Protein AF-A0A099P9C1-F1 (afdb_monomer)

InterPro domains:
  IPR048266 Rax2-like, second domain [PF20842] (230-323)

Nearest PDB structures (foldseek):
  8tau-assembly1_R  TM=5.002E-01  e=1.146E-02  Homo sapiens
  7z6e-assembly1_A  TM=6.286E-01  e=9.692E-02  Caenorhabditis elegans
  9dtq-assembly1_B  TM=5.556E-01  e=4.023E-01  Homo sapiens
  7z6e-assembly4_D  TM=4.402E-01  e=1.422E-01  Caenorhabditis elegans
  4k15-assembly1_C-2  TM=1.971E-01  e=6.585E-01  Listeria monocytogenes EGD-e

Structure (mmCIF, N/CA/C/O backbone):
data_AF-A0A099P9C1-F1
#
_entry.id   AF-A0A099P9C1-F1
#
loop_
_atom_site.group_PDB
_atom_site.id
_atom_site.type_symbol
_atom_site.label_atom_id
_atom_site.label_alt_id
_atom_site.label_comp_id
_atom_site.label_asym_id
_atom_site.label_entity_id
_atom_site.label_seq_id
_atom_site.pdbx_PDB_ins_code
_atom_site.Cartn_x
_atom_site.Cartn_y
_atom_site.Cartn_z
_atom_site.occupancy
_atom_site.B_iso_or_equiv
_atom_site.auth_seq_id
_atom_site.auth_comp_id
_atom_site.auth_asym_id
_atom_site.auth_atom_id
_atom_site.pdbx_PDB_model_num
ATOM 1 N N . MET A 1 1 ? -35.947 -27.202 27.114 1.00 29.19 1 MET A N 1
ATOM 2 C CA . MET A 1 1 ? -36.078 -26.277 28.259 1.00 29.19 1 MET A CA 1
ATOM 3 C C . MET A 1 1 ? -34.744 -25.545 28.349 1.00 29.19 1 MET A C 1
ATOM 5 O O . MET A 1 1 ? -33.763 -26.213 28.624 1.00 29.19 1 MET A O 1
ATOM 9 N N . LEU A 1 2 ? -34.651 -24.411 27.635 1.00 24.70 2 LEU A N 1
ATOM 10 C CA . LEU A 1 2 ? -34.334 -23.065 28.171 1.00 24.70 2 LEU A CA 1
ATOM 11 C C . LEU A 1 2 ? -32.896 -22.964 28.728 1.00 24.70 2 LEU A C 1
ATOM 13 O O . LEU A 1 2 ? -32.566 -23.731 29.615 1.00 24.70 2 LEU A O 1
ATOM 17 N N . LEU A 1 3 ? -32.014 -22.031 28.359 1.00 22.69 3 LEU A N 1
ATOM 18 C CA . LEU A 1 3 ? -32.015 -20.873 27.455 1.00 22.69 3 LEU A CA 1
ATOM 19 C C . LEU A 1 3 ? -30.565 -20.299 27.471 1.00 22.69 3 LEU A C 1
ATOM 21 O O . LEU A 1 3 ? -29.885 -20.476 28.477 1.00 22.69 3 LEU A O 1
ATOM 25 N N . ASN A 1 4 ? -30.183 -19.533 26.437 1.00 22.86 4 ASN A N 1
ATOM 26 C CA . ASN A 1 4 ? -29.164 -18.453 26.407 1.00 22.86 4 ASN A CA 1
ATOM 27 C C . ASN A 1 4 ? -27.663 -18.809 26.545 1.00 22.86 4 ASN A C 1
ATOM 29 O O . ASN A 1 4 ? -27.245 -19.375 27.541 1.00 22.86 4 ASN A O 1
ATOM 33 N N . SER A 1 5 ? -26.787 -18.611 25.546 1.00 25.00 5 SER A N 1
ATOM 34 C CA . SER A 1 5 ? -26.372 -17.413 24.770 1.00 25.00 5 SER A CA 1
ATOM 35 C C . SER A 1 5 ? -25.202 -16.633 25.401 1.00 25.00 5 SER A C 1
ATOM 37 O O . SER A 1 5 ? -25.321 -16.188 26.536 1.00 25.00 5 SER A O 1
ATOM 39 N N . LEU A 1 6 ? -24.175 -16.372 24.575 1.00 21.91 6 LEU A N 1
ATOM 40 C CA . LEU A 1 6 ? -23.026 -15.460 24.740 1.00 21.91 6 LEU A CA 1
ATOM 41 C C . LEU A 1 6 ? -21.969 -15.798 25.813 1.00 21.91 6 LEU A C 1
ATOM 43 O O . LEU A 1 6 ? -22.181 -15.578 26.996 1.00 21.91 6 LEU A O 1
ATOM 47 N N . SER A 1 7 ? -20.738 -16.073 25.374 1.0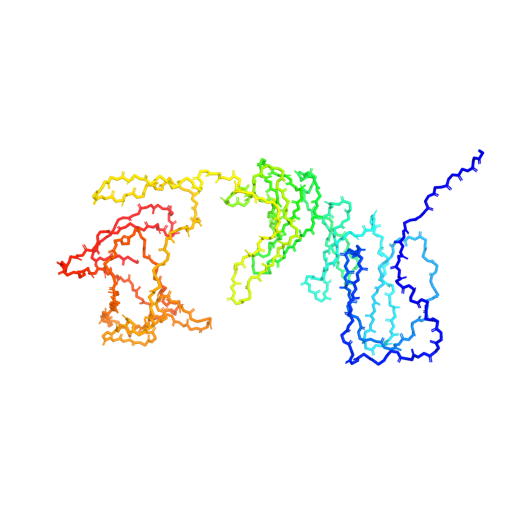0 22.98 7 SER A N 1
ATOM 48 C CA . SER A 1 7 ? -19.703 -15.026 25.324 1.00 22.98 7 SER A CA 1
ATOM 49 C C . SER A 1 7 ? -18.538 -15.452 24.422 1.00 22.98 7 SER A C 1
ATOM 51 O O . SER A 1 7 ? -18.223 -16.632 24.280 1.00 22.98 7 SER A O 1
ATOM 53 N N . LYS A 1 8 ? -17.975 -14.459 23.728 1.00 23.70 8 LYS A N 1
ATOM 54 C CA . LYS A 1 8 ? -16.851 -14.581 22.800 1.00 23.70 8 LYS A CA 1
ATOM 55 C C . LYS A 1 8 ? -15.611 -15.070 23.549 1.00 23.70 8 LYS A C 1
ATOM 57 O O . LYS A 1 8 ? -15.275 -14.566 24.617 1.00 23.70 8 LYS A O 1
ATOM 62 N N . ILE A 1 9 ? -14.965 -16.058 22.950 1.00 26.19 9 ILE A N 1
ATOM 63 C CA . ILE A 1 9 ? -13.790 -16.758 23.450 1.00 26.19 9 ILE A CA 1
ATOM 64 C C . ILE A 1 9 ? -12.589 -15.804 23.373 1.00 26.19 9 ILE A C 1
ATOM 66 O O . ILE A 1 9 ? -12.085 -15.528 22.292 1.00 26.19 9 ILE A O 1
ATOM 70 N N . PHE A 1 10 ? -12.122 -15.306 24.520 1.00 28.22 10 PHE A N 1
ATOM 71 C CA . PHE A 1 10 ? -10.705 -14.988 24.695 1.00 28.22 10 PHE A CA 1
ATOM 72 C C . PHE A 1 10 ? -10.021 -16.309 25.042 1.00 28.22 10 PHE A C 1
ATOM 74 O O . PHE A 1 10 ? -9.970 -16.714 26.202 1.00 28.22 10 PHE A O 1
ATOM 81 N N . SER A 1 11 ? -9.540 -17.030 24.037 1.00 27.48 11 SER A N 1
ATOM 82 C CA . SER A 1 11 ? -8.623 -18.141 24.259 1.00 27.48 11 SER A CA 1
ATOM 83 C C . SER A 1 11 ? -7.219 -17.566 24.389 1.00 27.48 11 SER A C 1
ATOM 85 O O . SER A 1 11 ? -6.441 -17.562 23.442 1.00 27.48 11 SER A O 1
ATOM 87 N N . ALA A 1 12 ? -6.883 -17.092 25.590 1.00 30.25 12 ALA A N 1
ATOM 88 C CA . ALA A 1 12 ? -5.507 -17.233 26.038 1.00 30.25 12 ALA A CA 1
ATOM 89 C C . ALA A 1 12 ? -5.251 -18.742 26.112 1.00 30.25 12 ALA A C 1
ATOM 91 O O . ALA A 1 12 ? -5.970 -19.462 26.810 1.00 30.25 12 ALA A O 1
ATOM 92 N N . ILE A 1 13 ? -4.297 -19.232 25.325 1.00 29.84 13 ILE A N 1
ATOM 93 C CA . ILE A 1 13 ? -3.893 -20.635 25.322 1.00 29.84 13 ILE A CA 1
ATOM 94 C C . ILE A 1 13 ? -3.528 -21.012 26.764 1.00 29.84 13 ILE A C 1
ATOM 96 O O . ILE A 1 13 ? -2.480 -20.632 27.276 1.00 29.84 13 ILE A O 1
ATOM 100 N N . THR A 1 14 ? -4.407 -21.751 27.443 1.00 28.72 14 THR A N 1
ATOM 101 C CA . THR A 1 14 ? -4.056 -22.430 28.689 1.00 28.72 14 THR A CA 1
ATOM 102 C C . THR A 1 14 ? -3.438 -23.755 28.287 1.00 28.72 14 THR A C 1
ATOM 104 O O . THR A 1 14 ? -4.144 -24.722 28.005 1.00 28.72 14 THR A O 1
ATOM 107 N N . VAL A 1 15 ? -2.108 -23.799 28.226 1.00 28.48 15 VAL A N 1
ATOM 108 C CA . VAL A 1 15 ? -1.389 -25.071 28.153 1.00 28.48 15 VAL A CA 1
ATOM 109 C C . VAL A 1 15 ? -1.563 -25.753 29.510 1.00 28.48 15 VAL A C 1
ATOM 111 O O . VAL A 1 15 ? -0.921 -25.380 30.490 1.00 28.48 15 VAL A O 1
ATOM 114 N N . MET A 1 16 ? -2.458 -26.739 29.600 1.00 26.59 16 MET A N 1
ATOM 115 C CA . MET A 1 16 ? -2.472 -27.649 30.746 1.00 26.59 16 MET A CA 1
ATOM 116 C C . MET A 1 16 ? -1.242 -28.551 30.647 1.00 26.59 16 MET A C 1
ATOM 118 O O . MET A 1 16 ? -1.258 -29.570 29.961 1.00 26.59 16 MET A O 1
ATOM 122 N N . MET A 1 17 ? -0.162 -28.165 31.325 1.00 31.58 17 MET A N 1
ATOM 123 C CA . MET A 1 17 ? 0.996 -29.036 31.485 1.00 31.58 17 MET A CA 1
ATOM 124 C C . MET A 1 17 ? 0.667 -30.127 32.502 1.00 31.58 17 MET A C 1
ATOM 126 O O . MET A 1 17 ? 0.575 -29.891 33.708 1.00 31.58 17 MET A O 1
ATOM 130 N N . GLY A 1 18 ? 0.486 -31.345 31.997 1.00 34.25 18 GLY A N 1
ATOM 131 C CA . GLY A 1 18 ? 0.631 -32.548 32.798 1.00 34.25 18 GLY A CA 1
ATOM 132 C C . GLY A 1 18 ? 2.099 -32.697 33.189 1.00 34.25 18 GLY A C 1
ATOM 133 O O . GLY A 1 18 ? 2.935 -32.994 32.345 1.00 34.25 18 GLY A O 1
ATOM 134 N N . SER A 1 19 ? 2.379 -32.525 34.479 1.00 36.25 19 SER A N 1
ATOM 135 C CA . SER A 1 19 ? 3.692 -32.630 35.131 1.00 36.25 19 SER A CA 1
ATOM 136 C C . SER A 1 19 ? 4.691 -31.495 34.850 1.00 36.25 19 SER A C 1
ATOM 138 O O . SER A 1 19 ? 4.828 -30.969 33.753 1.00 36.25 19 SER A O 1
ATOM 140 N N . SER A 1 20 ? 5.357 -31.096 35.930 1.00 36.44 20 SER A N 1
ATOM 141 C CA . SER A 1 20 ? 6.248 -29.949 36.076 1.00 36.44 20 SER A CA 1
ATOM 142 C C . SER A 1 20 ? 7.568 -30.121 35.317 1.00 36.44 20 SER A C 1
ATOM 144 O O . SER A 1 20 ? 8.579 -30.508 35.908 1.00 36.44 20 SER A O 1
ATOM 146 N N . GLN A 1 21 ? 7.583 -29.806 34.028 1.00 34.72 21 GLN A N 1
ATOM 147 C CA . GLN A 1 21 ? 8.823 -29.541 33.304 1.00 34.72 21 GLN A CA 1
ATOM 148 C C . GLN A 1 21 ? 8.770 -28.127 32.731 1.00 34.72 21 GLN A C 1
ATOM 150 O O . GLN A 1 21 ? 7.852 -27.774 31.996 1.00 34.72 21 GLN A O 1
ATOM 155 N N . SER A 1 22 ? 9.736 -27.296 33.126 1.00 41.47 22 SER A N 1
ATOM 156 C CA . SER A 1 22 ? 9.958 -25.992 32.511 1.00 41.47 22 SER A CA 1
ATOM 157 C C . SER A 1 22 ? 10.346 -26.210 31.052 1.00 41.47 22 SER A C 1
ATOM 159 O O . SER A 1 22 ? 11.355 -26.868 30.796 1.00 41.47 22 SER A O 1
ATOM 161 N N . LEU A 1 23 ? 9.574 -25.662 30.112 1.00 37.06 23 LEU A N 1
ATOM 162 C CA . LEU A 1 23 ? 9.988 -25.602 28.714 1.00 37.06 23 LEU A CA 1
ATOM 163 C C . LEU A 1 23 ? 11.247 -24.732 28.616 1.00 37.06 23 LEU A C 1
ATOM 165 O O . LEU A 1 23 ? 11.202 -23.524 28.845 1.00 37.06 23 LEU A O 1
ATOM 169 N N . THR A 1 24 ? 12.374 -25.352 28.293 1.00 36.12 24 THR A N 1
ATOM 170 C CA . THR A 1 24 ? 13.553 -24.663 27.772 1.00 36.12 24 THR A CA 1
ATOM 171 C C . THR A 1 24 ? 13.282 -24.326 26.309 1.00 36.12 24 THR A C 1
ATOM 173 O O . THR A 1 24 ? 13.120 -25.228 25.492 1.00 36.12 24 THR A O 1
ATOM 176 N N . ILE A 1 25 ? 13.180 -23.033 25.991 1.00 44.69 25 ILE A N 1
ATOM 177 C CA . ILE A 1 25 ? 12.913 -22.510 24.639 1.00 44.69 25 ILE A CA 1
ATOM 178 C C . ILE A 1 25 ? 14.214 -22.548 23.818 1.00 44.69 25 ILE A C 1
ATOM 180 O O . ILE A 1 25 ? 14.763 -21.514 23.464 1.00 44.69 25 ILE A O 1
ATOM 184 N N . ASP A 1 26 ? 14.732 -23.751 23.588 1.00 35.84 26 ASP A N 1
ATOM 185 C CA . ASP A 1 26 ? 15.840 -24.035 22.658 1.00 35.84 26 ASP A CA 1
ATOM 186 C C . ASP A 1 26 ? 15.439 -25.124 21.640 1.00 35.84 26 ASP A C 1
ATOM 188 O O . ASP A 1 26 ? 16.270 -25.641 20.897 1.00 35.84 26 ASP A O 1
ATOM 192 N N . GLU A 1 27 ? 14.151 -25.483 21.597 1.00 42.53 27 GLU A N 1
ATOM 193 C CA . GLU A 1 27 ? 13.594 -26.453 20.655 1.00 42.53 27 GLU A CA 1
ATOM 194 C C . GLU A 1 27 ? 12.550 -25.793 19.749 1.00 42.53 27 GLU A C 1
ATOM 196 O O . GLU A 1 27 ? 11.715 -25.000 20.198 1.00 42.53 27 GLU A O 1
ATOM 201 N N . ASP A 1 28 ? 12.585 -26.159 18.467 1.00 42.06 28 ASP A N 1
ATOM 202 C CA . ASP A 1 28 ? 11.548 -25.810 17.504 1.00 42.06 28 ASP A CA 1
ATOM 203 C C . ASP A 1 28 ? 10.220 -26.450 17.930 1.00 42.06 28 ASP A C 1
ATOM 205 O O . ASP A 1 28 ? 10.126 -27.665 18.125 1.00 42.06 28 ASP A O 1
ATOM 209 N N . PHE A 1 29 ? 9.164 -25.646 18.035 1.00 44.41 29 PHE A N 1
ATOM 210 C CA . PHE A 1 29 ? 7.809 -26.140 18.257 1.00 44.41 29 PHE A CA 1
ATOM 211 C C . PHE A 1 29 ? 6.908 -25.774 17.078 1.00 44.41 29 PHE A C 1
ATOM 213 O O . PHE A 1 29 ? 7.060 -24.731 16.444 1.00 44.41 29 PHE A O 1
ATOM 220 N N . ILE A 1 30 ? 5.943 -26.646 16.789 1.00 40.41 30 ILE A N 1
ATOM 221 C CA . ILE A 1 30 ? 4.965 -26.453 15.717 1.00 40.41 30 ILE A CA 1
ATOM 222 C C . ILE A 1 30 ? 3.597 -26.229 16.354 1.00 40.41 30 ILE A C 1
ATOM 224 O O . ILE A 1 30 ? 3.114 -27.057 17.126 1.00 40.41 30 ILE A O 1
ATOM 228 N N . LEU A 1 31 ? 2.959 -25.115 16.000 1.00 46.25 31 LEU A N 1
ATOM 229 C CA . LEU A 1 31 ? 1.563 -24.842 16.326 1.00 46.25 31 LEU A CA 1
ATOM 230 C C . LEU A 1 31 ? 0.683 -25.386 15.194 1.00 46.25 31 LEU A C 1
ATOM 232 O O . LEU A 1 31 ? 0.839 -24.989 14.043 1.00 46.25 31 LEU A O 1
ATOM 236 N N . ILE A 1 32 ? -0.230 -26.305 15.515 1.00 35.88 32 ILE A N 1
ATOM 237 C CA . ILE A 1 32 ? -1.194 -26.873 14.562 1.00 35.88 32 ILE A CA 1
ATOM 238 C C . ILE A 1 32 ? -2.603 -26.503 15.037 1.00 35.88 32 ILE A C 1
ATOM 240 O O . ILE A 1 32 ? -3.008 -26.905 16.127 1.00 35.88 32 ILE A O 1
ATOM 244 N N . GLY A 1 33 ? -3.344 -25.748 14.224 1.00 43.50 33 GLY A N 1
ATOM 245 C CA . GLY A 1 33 ? -4.723 -25.330 14.493 1.00 43.50 33 GLY A CA 1
ATOM 246 C C . GLY A 1 33 ? -5.111 -24.074 13.711 1.00 43.50 33 GLY A C 1
ATOM 247 O O . GLY A 1 33 ? -4.259 -23.471 13.061 1.00 43.50 33 GLY A O 1
ATOM 248 N N . ASP A 1 34 ? -6.382 -23.679 13.796 1.00 31.88 34 ASP A N 1
ATOM 249 C CA . ASP A 1 34 ? -6.851 -22.383 13.295 1.00 31.88 34 ASP A CA 1
ATOM 250 C C . ASP A 1 34 ? -6.512 -21.303 14.332 1.00 31.88 34 ASP A C 1
ATOM 252 O O . ASP A 1 34 ? -7.003 -21.336 15.462 1.00 31.88 34 ASP A O 1
ATOM 256 N N . TYR A 1 35 ? -5.644 -20.362 13.965 1.00 45.41 35 TYR A N 1
ATOM 257 C CA . TYR A 1 35 ? -5.290 -19.202 14.779 1.00 45.41 35 TYR A CA 1
ATOM 258 C C . TYR A 1 35 ? -5.435 -17.926 13.950 1.00 45.41 35 TYR A C 1
ATOM 260 O O . TYR A 1 35 ? -5.008 -17.875 12.799 1.00 45.41 35 TYR A O 1
ATOM 268 N N . ASP A 1 36 ? -6.009 -16.884 14.552 1.00 35.34 36 ASP A N 1
ATOM 269 C CA . ASP A 1 36 ? -6.175 -15.586 13.888 1.00 35.34 36 ASP A CA 1
ATOM 270 C C . ASP A 1 36 ? -4.866 -14.769 13.890 1.00 35.34 36 ASP A C 1
ATOM 272 O O . ASP A 1 36 ? -4.605 -14.015 12.956 1.00 35.34 36 ASP A O 1
ATOM 276 N N . ALA A 1 37 ? -4.015 -14.930 14.917 1.00 39.97 37 ALA A N 1
ATOM 277 C CA . ALA A 1 37 ? -2.689 -14.310 15.005 1.00 39.97 37 ALA A CA 1
ATOM 278 C C . ALA A 1 37 ? -1.781 -15.015 16.032 1.00 39.97 37 ALA A C 1
ATOM 280 O O . ALA A 1 37 ? -2.256 -15.579 17.019 1.00 39.97 37 ALA A O 1
ATOM 281 N N . VAL A 1 38 ? -0.461 -14.921 15.833 1.00 42.38 38 VAL A N 1
ATOM 282 C CA . VAL A 1 38 ? 0.571 -15.316 16.807 1.00 42.38 38 VAL A CA 1
ATOM 283 C C . VAL A 1 38 ? 1.395 -14.081 17.154 1.00 42.38 38 VAL A C 1
ATOM 285 O O . VAL A 1 38 ? 1.879 -13.384 16.266 1.00 42.38 38 VAL A O 1
ATOM 288 N N . SER A 1 39 ? 1.563 -13.811 18.447 1.00 43.59 39 SER A N 1
ATOM 289 C CA . SER A 1 39 ? 2.414 -12.734 18.953 1.00 43.59 39 SER A CA 1
ATOM 290 C C . SER A 1 39 ? 3.430 -13.312 19.933 1.00 43.59 39 SER A C 1
ATOM 292 O O . SER A 1 39 ? 3.067 -14.038 20.860 1.00 43.59 39 SER A O 1
ATOM 294 N N . LEU A 1 40 ? 4.709 -13.023 19.695 1.00 41.16 40 LEU A N 1
ATOM 295 C CA . LEU A 1 40 ? 5.820 -13.445 20.540 1.00 41.16 40 LEU A CA 1
ATOM 296 C C . LEU A 1 40 ? 6.120 -12.340 21.553 1.00 41.16 40 LEU A C 1
ATOM 298 O O . LEU A 1 40 ? 6.523 -11.238 21.184 1.00 41.16 40 LEU A O 1
ATOM 302 N N . TYR A 1 41 ? 5.961 -12.658 22.835 1.00 45.38 41 TYR A N 1
ATOM 303 C CA . TYR A 1 41 ? 6.372 -11.794 23.935 1.00 45.38 41 TYR A CA 1
ATOM 304 C C . TYR A 1 41 ? 7.544 -12.446 24.660 1.00 45.38 41 TYR A C 1
ATOM 306 O O . TYR A 1 41 ? 7.442 -13.580 25.119 1.00 45.38 41 TYR A O 1
ATOM 314 N N . ASN A 1 42 ? 8.655 -11.724 24.788 1.00 43.22 42 ASN A N 1
ATOM 315 C CA . ASN A 1 42 ? 9.794 -12.162 25.587 1.00 43.22 42 ASN A CA 1
ATOM 316 C C . ASN A 1 42 ? 9.710 -11.514 26.977 1.00 43.22 42 ASN A C 1
ATOM 318 O O . ASN A 1 42 ? 10.327 -10.480 27.222 1.00 43.22 42 ASN A O 1
ATOM 322 N N . SER A 1 43 ? 8.872 -12.063 27.861 1.00 48.12 43 SER A N 1
ATOM 323 C CA . SER A 1 43 ? 8.814 -11.641 29.264 1.00 48.12 43 SER A CA 1
ATOM 324 C C . SER A 1 43 ? 8.471 -12.816 30.178 1.00 48.12 43 SER A C 1
ATOM 326 O O . SER A 1 43 ? 7.531 -13.565 29.923 1.00 48.12 43 SER A O 1
ATOM 328 N N . THR A 1 44 ? 9.236 -12.968 31.258 1.00 53.03 44 THR A N 1
ATOM 329 C CA . THR A 1 44 ? 9.011 -13.957 32.327 1.00 53.03 44 THR A CA 1
ATOM 330 C C . THR A 1 44 ? 8.232 -13.370 33.509 1.00 53.03 44 THR A C 1
ATOM 332 O O . THR A 1 44 ? 8.202 -13.954 34.591 1.00 53.03 44 THR A O 1
ATOM 335 N N . GLU A 1 45 ? 7.668 -12.175 33.352 1.00 54.47 45 GLU A N 1
ATOM 336 C CA . GLU A 1 45 ? 7.148 -11.375 34.457 1.00 54.47 45 GLU A CA 1
ATOM 337 C C . GLU A 1 45 ? 5.653 -11.619 34.684 1.00 54.47 45 GLU A C 1
ATOM 339 O O . GLU A 1 45 ? 4.854 -11.685 33.752 1.00 54.47 45 GLU A O 1
ATOM 344 N N . SER A 1 46 ? 5.258 -11.754 35.951 1.00 53.09 46 SER A N 1
ATOM 345 C CA . SER A 1 46 ? 3.859 -11.909 36.349 1.00 53.09 46 SER A CA 1
ATOM 346 C C . SER A 1 46 ? 3.214 -10.544 36.597 1.00 53.09 46 SER A C 1
ATOM 348 O O . SER A 1 46 ? 3.622 -9.830 37.516 1.00 53.09 46 SER A O 1
ATOM 350 N N . PHE A 1 47 ? 2.170 -10.206 35.840 1.00 55.22 47 PHE A N 1
ATOM 351 C CA . PHE A 1 47 ? 1.405 -8.971 36.030 1.00 55.22 47 PHE A CA 1
ATOM 352 C C . PHE A 1 47 ? 0.154 -9.229 36.883 1.00 55.22 47 PHE A C 1
ATOM 354 O O . PHE A 1 47 ? -0.640 -10.120 36.586 1.00 55.22 47 PHE A O 1
ATOM 361 N N . ASN A 1 48 ? -0.033 -8.448 37.952 1.00 47.78 48 ASN A N 1
ATOM 362 C CA . ASN A 1 48 ? -1.235 -8.513 38.788 1.00 47.78 48 ASN A CA 1
ATOM 363 C C . ASN A 1 48 ? -2.344 -7.638 38.194 1.00 47.78 48 ASN A C 1
ATOM 365 O O . ASN A 1 48 ? -2.204 -6.418 38.114 1.00 47.78 48 ASN A O 1
ATOM 369 N N . PHE A 1 49 ? -3.467 -8.258 37.832 1.00 51.47 49 PHE A N 1
ATOM 370 C CA . PHE A 1 49 ? -4.654 -7.571 37.331 1.00 51.47 49 PHE A CA 1
ATOM 371 C C . PHE A 1 49 ? -5.690 -7.421 38.450 1.00 51.47 49 PHE A C 1
ATOM 373 O O . PHE A 1 49 ? -6.283 -8.399 38.898 1.00 51.47 49 PHE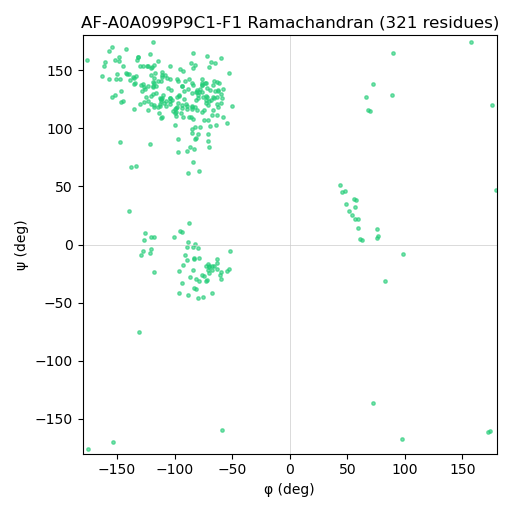 A O 1
ATOM 380 N N . THR A 1 50 ? -5.960 -6.190 38.874 1.00 46.06 50 THR A N 1
ATOM 381 C CA . THR A 1 50 ? -7.095 -5.860 39.754 1.00 46.06 50 THR A CA 1
ATOM 382 C C . THR A 1 50 ? -7.812 -4.638 39.199 1.00 46.06 50 THR A C 1
ATOM 384 O O . THR A 1 50 ? -7.785 -3.553 39.771 1.00 46.06 50 THR A O 1
ATOM 387 N N . TYR A 1 51 ? -8.450 -4.800 38.038 1.00 52.22 51 TYR A N 1
ATOM 388 C CA . TYR A 1 51 ? -9.345 -3.781 37.496 1.00 52.22 51 TYR A CA 1
ATOM 389 C C . TYR A 1 51 ? -10.624 -4.431 36.972 1.00 52.22 51 TYR A C 1
ATOM 391 O O . TYR A 1 51 ? -10.594 -5.247 36.055 1.00 52.22 51 TYR A O 1
ATOM 399 N N . SER A 1 52 ? -11.752 -4.078 37.583 1.00 49.50 52 SER A N 1
ATOM 400 C CA . SER A 1 52 ? -13.087 -4.440 37.108 1.00 49.50 52 SER A CA 1
ATOM 401 C C . SER A 1 52 ? -13.475 -3.456 36.007 1.00 49.50 52 SER A C 1
ATOM 403 O O . SER A 1 52 ? -14.013 -2.388 36.294 1.00 49.50 52 SER A O 1
ATOM 405 N N . ALA A 1 53 ? -13.181 -3.790 34.755 1.00 54.59 53 ALA A N 1
ATOM 406 C CA . ALA A 1 53 ? -13.642 -3.012 33.614 1.00 54.59 53 ALA A CA 1
ATOM 407 C C . ALA A 1 53 ? -15.105 -3.360 33.285 1.00 54.59 53 ALA A C 1
ATOM 409 O O . ALA A 1 53 ? -15.434 -4.528 33.089 1.00 54.59 53 ALA A O 1
ATOM 410 N N . SER A 1 54 ? -15.983 -2.354 33.225 1.00 57.53 54 SER A N 1
ATOM 411 C CA . SER A 1 54 ? -17.356 -2.505 32.713 1.00 57.53 54 SER A CA 1
ATOM 412 C C . SER A 1 54 ? -17.440 -2.393 31.185 1.00 57.53 54 SER A C 1
ATOM 414 O O . SER A 1 54 ? -18.390 -2.897 30.596 1.00 57.53 54 SER A O 1
ATOM 416 N N . ASP A 1 55 ? -16.442 -1.750 30.570 1.00 66.25 55 ASP A N 1
ATOM 417 C CA . ASP A 1 55 ? -16.349 -1.432 29.140 1.00 66.25 55 ASP A CA 1
ATOM 418 C C . ASP A 1 55 ? -15.076 -2.062 28.524 1.00 66.25 55 ASP A C 1
ATOM 420 O O . ASP A 1 55 ? -14.145 -2.446 29.242 1.00 66.25 55 ASP A O 1
ATOM 424 N N . LEU A 1 56 ? -15.010 -2.150 27.188 1.00 69.19 56 LEU A N 1
ATOM 425 C CA . LEU A 1 56 ? -13.784 -2.512 26.462 1.00 69.19 56 LEU A CA 1
ATOM 426 C C . LEU A 1 56 ? -12.741 -1.403 26.636 1.00 69.19 56 LEU A C 1
ATOM 428 O O . LEU A 1 56 ? -12.954 -0.290 26.163 1.00 69.19 56 LEU A O 1
ATOM 432 N N . ASN A 1 57 ? -11.628 -1.725 27.296 1.00 70.19 57 ASN A N 1
ATOM 433 C CA . ASN A 1 57 ? -10.526 -0.801 27.563 1.00 70.19 57 ASN A CA 1
ATOM 434 C C . ASN A 1 57 ? -9.234 -1.268 26.893 1.00 70.19 57 ASN A C 1
ATOM 436 O O . ASN A 1 57 ? -9.015 -2.466 26.696 1.00 70.19 57 ASN A O 1
ATOM 440 N N . VAL A 1 58 ? -8.348 -0.312 26.616 1.00 72.19 58 VAL A N 1
ATOM 441 C CA . VAL A 1 58 ? -6.986 -0.585 26.160 1.00 72.19 58 VAL A CA 1
ATOM 442 C C . VAL A 1 58 ? -6.027 -0.660 27.342 1.00 72.19 58 VAL A C 1
ATOM 444 O O . VAL A 1 58 ? -5.981 0.240 28.182 1.00 72.19 58 VAL A O 1
ATOM 447 N N . TYR A 1 59 ? -5.202 -1.703 27.356 1.00 73.62 59 TYR A N 1
ATOM 448 C CA . TYR A 1 59 ? -4.131 -1.890 28.325 1.00 73.62 59 TYR A CA 1
ATOM 449 C C . TYR A 1 59 ? -2.785 -1.766 27.613 1.00 73.62 59 TYR A C 1
ATOM 451 O O . TYR A 1 59 ? -2.514 -2.491 26.658 1.00 73.62 59 TYR A O 1
ATOM 459 N N . GLN A 1 60 ? -1.943 -0.850 28.079 1.00 69.75 60 GLN A N 1
ATOM 460 C CA . GLN A 1 60 ? -0.567 -0.711 27.622 1.00 69.75 60 GLN A CA 1
ATOM 461 C C . GLN A 1 60 ? 0.363 -1.424 28.600 1.00 69.75 60 GLN A C 1
ATOM 463 O O . GLN A 1 60 ? 0.336 -1.157 29.802 1.00 69.75 60 GLN A O 1
ATOM 468 N N . LEU A 1 61 ? 1.204 -2.309 28.070 1.00 69.75 61 LEU A N 1
ATOM 469 C CA . LEU A 1 61 ? 2.274 -2.952 28.820 1.00 69.75 61 LEU A CA 1
ATOM 470 C C . LEU A 1 61 ? 3.544 -2.094 28.738 1.00 69.75 61 LEU A C 1
ATOM 472 O O . LEU A 1 61 ? 4.088 -1.895 27.653 1.00 69.75 61 LEU A O 1
ATOM 476 N N . SER A 1 62 ? 4.016 -1.577 29.873 1.00 61.94 62 SER A N 1
ATOM 477 C CA . SER A 1 62 ? 5.305 -0.890 29.967 1.00 61.94 62 SER A CA 1
ATOM 478 C C . SER A 1 62 ? 6.422 -1.906 30.180 1.00 61.94 62 SER A C 1
ATOM 480 O O . SER A 1 62 ? 6.459 -2.589 31.202 1.00 61.94 62 SER A O 1
ATOM 482 N N . THR A 1 63 ? 7.364 -1.961 29.240 1.00 57.97 63 THR A N 1
ATOM 483 C CA . THR A 1 63 ? 8.566 -2.806 29.329 1.00 57.97 63 THR A CA 1
ATOM 484 C C . THR A 1 63 ? 9.656 -2.224 30.230 1.00 57.97 63 THR A C 1
ATOM 486 O O . THR A 1 63 ? 10.619 -2.915 30.536 1.00 57.97 63 THR A O 1
ATOM 489 N N . THR A 1 64 ? 9.542 -0.957 30.649 1.00 59.34 64 THR A N 1
ATOM 490 C CA . THR A 1 64 ? 10.555 -0.300 31.492 1.00 59.34 64 THR A CA 1
ATOM 491 C C . THR A 1 64 ? 10.244 -0.410 32.979 1.00 59.34 64 THR A C 1
ATOM 493 O O . THR A 1 64 ? 11.160 -0.453 33.794 1.00 59.34 64 THR A O 1
ATOM 496 N N . ASN A 1 65 ? 8.956 -0.414 33.337 1.00 59.91 65 ASN A N 1
ATOM 497 C CA . ASN A 1 65 ? 8.504 -0.325 34.728 1.00 59.91 65 ASN A CA 1
ATOM 498 C C . ASN A 1 65 ? 7.660 -1.534 35.156 1.00 59.91 65 ASN A C 1
ATOM 500 O O . ASN A 1 65 ? 7.078 -1.508 36.241 1.00 59.91 65 ASN A O 1
ATOM 504 N N . ASN A 1 66 ? 7.550 -2.552 34.297 1.00 60.88 66 ASN A N 1
ATOM 505 C CA . ASN A 1 66 ? 6.752 -3.763 34.499 1.00 60.88 66 ASN A CA 1
ATOM 506 C C . ASN A 1 66 ? 5.317 -3.458 34.948 1.00 60.88 66 ASN A C 1
ATOM 508 O O . ASN A 1 66 ? 4.728 -4.161 35.774 1.00 60.88 66 ASN A O 1
ATOM 512 N N . SER A 1 67 ? 4.759 -2.364 34.437 1.00 60.66 67 SER A N 1
ATOM 513 C CA . SER A 1 67 ? 3.429 -1.901 34.791 1.00 60.66 67 SER A CA 1
ATOM 514 C C . SER A 1 67 ? 2.496 -2.052 33.603 1.00 60.66 67 SER A C 1
ATOM 516 O O . SER A 1 67 ? 2.858 -1.796 32.455 1.00 60.66 67 SER A O 1
ATOM 518 N N . ILE A 1 68 ? 1.266 -2.463 33.892 1.00 62.16 68 ILE A N 1
ATOM 519 C CA . ILE A 1 68 ? 0.170 -2.378 32.938 1.00 62.16 68 ILE A CA 1
ATOM 520 C C . ILE A 1 68 ? -0.602 -1.114 33.273 1.00 62.16 68 ILE A C 1
ATOM 522 O O . ILE A 1 68 ? -1.140 -0.975 34.372 1.00 62.16 68 ILE A O 1
ATOM 526 N N . THR A 1 69 ? -0.651 -0.187 32.329 1.00 66.75 69 THR A N 1
ATOM 527 C CA . THR A 1 69 ? -1.445 1.031 32.447 1.00 66.75 69 THR A CA 1
ATOM 528 C C . THR A 1 69 ? -2.683 0.896 31.582 1.00 66.75 69 THR A C 1
ATOM 530 O O . THR A 1 69 ? -2.581 0.672 30.376 1.00 66.75 69 THR A O 1
ATOM 533 N N . VAL A 1 70 ? -3.862 1.044 32.187 1.00 68.94 70 VAL A N 1
ATOM 534 C CA . VAL A 1 70 ? -5.087 1.269 31.412 1.00 68.94 70 VAL A CA 1
ATOM 535 C C . VAL A 1 70 ? -4.953 2.634 30.760 1.00 68.94 70 VAL A C 1
ATOM 537 O O . VAL A 1 70 ? -4.661 3.613 31.452 1.00 68.94 70 VAL A O 1
ATOM 540 N N . LEU A 1 71 ? -5.141 2.708 29.448 1.00 70.25 71 LEU A N 1
ATOM 541 C CA . LEU A 1 71 ? -5.142 3.999 28.781 1.00 70.25 71 LEU A CA 1
ATOM 542 C C . LEU A 1 71 ? -6.392 4.779 29.209 1.00 70.25 71 LEU A C 1
ATOM 544 O O . LEU A 1 71 ? -7.502 4.246 29.078 1.00 70.25 71 LEU A O 1
ATOM 548 N N . PRO A 1 72 ? -6.238 6.005 29.747 1.00 63.72 72 PRO A N 1
ATOM 549 C CA . PRO A 1 72 ? -7.347 6.738 30.345 1.00 63.72 72 PRO A CA 1
ATOM 550 C C . PRO A 1 72 ? -8.492 6.955 29.354 1.00 63.72 72 PRO A C 1
ATOM 552 O O . PRO A 1 72 ? -8.243 7.395 28.236 1.00 63.72 72 PRO A O 1
ATOM 555 N N . ASP A 1 73 ? -9.727 6.693 29.792 1.00 64.25 73 ASP A N 1
ATOM 556 C CA . ASP A 1 73 ? -10.980 7.057 29.104 1.00 64.25 73 ASP A CA 1
ATOM 557 C C . ASP A 1 73 ? -11.125 6.525 27.661 1.00 64.25 73 ASP A C 1
ATOM 559 O O . ASP A 1 73 ? -11.741 7.140 26.791 1.00 64.25 73 ASP A O 1
ATOM 563 N N . THR A 1 74 ? -10.557 5.346 27.391 1.00 67.25 74 THR A N 1
ATOM 564 C CA . THR A 1 74 ? -10.625 4.710 26.070 1.00 67.25 74 THR A CA 1
ATOM 565 C C . THR A 1 74 ? -11.879 3.864 25.910 1.00 67.25 74 THR A C 1
ATOM 567 O O . THR A 1 74 ? -11.860 2.649 26.081 1.00 67.25 74 THR A O 1
ATOM 570 N N . LYS A 1 75 ? -12.996 4.497 25.542 1.00 74.19 75 LYS A N 1
ATOM 571 C CA . LYS A 1 75 ? -14.197 3.755 25.136 1.00 74.19 75 LYS A CA 1
ATOM 572 C C . LYS A 1 75 ? -14.088 3.331 23.681 1.00 74.19 75 LYS A C 1
ATOM 574 O O . LYS A 1 75 ? -14.317 4.129 22.773 1.00 74.19 75 LYS A O 1
ATOM 579 N N . LEU A 1 76 ? -13.752 2.062 23.463 1.00 82.44 76 LEU A N 1
ATOM 580 C CA . LEU A 1 76 ? -13.794 1.483 22.126 1.00 82.44 76 LEU A CA 1
ATOM 581 C C . LEU A 1 76 ? -15.249 1.193 21.718 1.00 82.44 76 LEU A C 1
ATOM 583 O O . LEU A 1 76 ? -16.011 0.653 22.523 1.00 82.44 76 LEU A O 1
ATOM 587 N N . PRO A 1 77 ? -15.646 1.500 20.468 1.00 85.62 77 PRO A N 1
ATOM 588 C CA . PRO A 1 77 ? -16.989 1.200 19.972 1.00 85.62 77 PRO A CA 1
ATOM 589 C C . PRO A 1 77 ? -17.254 -0.310 19.838 1.00 85.62 77 PRO A C 1
ATOM 591 O O . PRO A 1 77 ? -18.407 -0.728 19.785 1.00 85.62 77 PRO A O 1
ATOM 594 N N . GLY A 1 78 ? -16.199 -1.126 19.811 1.00 86.38 78 GLY A N 1
ATOM 595 C CA . GLY A 1 78 ? -16.253 -2.573 19.658 1.00 86.38 78 GLY A CA 1
ATOM 596 C C . GLY A 1 78 ? -14.863 -3.195 19.795 1.00 86.38 78 GLY A C 1
ATOM 597 O O . GLY A 1 78 ? -13.890 -2.506 20.104 1.00 86.38 78 GLY A O 1
ATOM 598 N N . VAL A 1 79 ? -14.770 -4.508 19.584 1.00 83.19 79 VAL A N 1
ATOM 599 C CA . VAL A 1 79 ? -13.490 -5.232 19.628 1.00 83.19 79 VAL A CA 1
ATOM 600 C C . VAL A 1 79 ? -12.773 -5.050 18.287 1.00 83.19 79 VAL A C 1
ATOM 602 O O . VAL A 1 79 ? -13.373 -5.386 17.263 1.00 83.19 79 VAL A O 1
ATOM 605 N N . PRO A 1 80 ? -11.523 -4.554 18.260 1.00 86.31 80 PRO A N 1
ATOM 606 C CA . PRO A 1 80 ? -10.757 -4.476 17.023 1.00 86.31 80 PRO A CA 1
ATOM 607 C C . PRO A 1 80 ? -10.494 -5.864 16.427 1.00 86.31 80 PRO A C 1
ATOM 609 O O . PRO A 1 80 ? -10.045 -6.759 17.139 1.00 86.31 80 PRO A O 1
ATOM 612 N N . SER A 1 81 ? -10.746 -6.038 15.128 1.00 85.69 81 SER A N 1
ATOM 613 C CA . SER A 1 81 ? -10.337 -7.223 14.361 1.00 85.69 81 SER A CA 1
ATOM 614 C C . SER A 1 81 ? -8.878 -7.144 13.915 1.00 85.69 81 SER A C 1
ATOM 616 O O . SER A 1 81 ? -8.211 -8.164 13.789 1.00 85.69 81 SER A O 1
ATOM 618 N N . ILE A 1 82 ? -8.377 -5.928 13.698 1.00 86.19 82 ILE A N 1
ATOM 619 C CA . ILE A 1 82 ? -6.980 -5.638 13.374 1.00 86.19 82 ILE A CA 1
ATOM 620 C C . ILE A 1 82 ? -6.549 -4.468 14.244 1.00 86.19 82 ILE A C 1
ATOM 622 O O . ILE A 1 82 ? -7.304 -3.507 14.409 1.00 86.19 82 ILE A O 1
ATOM 626 N N . TRP A 1 83 ? -5.333 -4.535 14.773 1.00 85.94 83 TRP A N 1
ATOM 627 C CA . TRP A 1 83 ? -4.712 -3.425 15.476 1.00 85.94 83 TRP A CA 1
ATOM 628 C C . TRP A 1 83 ? -3.209 -3.435 15.251 1.00 85.94 83 TRP A C 1
ATOM 630 O O . TRP A 1 83 ? -2.530 -4.412 15.557 1.00 85.94 83 TRP A O 1
ATOM 640 N N . GLN A 1 84 ? -2.692 -2.331 14.726 1.00 84.38 84 GLN A N 1
ATOM 641 C CA . GLN A 1 84 ? -1.270 -2.161 14.484 1.00 84.38 84 GLN A CA 1
ATOM 642 C C . GLN A 1 84 ? -0.830 -0.724 14.786 1.00 84.38 84 GLN A C 1
ATOM 644 O O . GLN A 1 84 ? -1.591 0.237 14.642 1.00 84.38 84 GLN A O 1
ATOM 649 N N . LEU A 1 85 ? 0.410 -0.592 15.253 1.00 83.44 85 LEU A N 1
ATOM 650 C CA . LEU A 1 85 ? 1.056 0.697 15.477 1.00 83.44 85 LEU A CA 1
ATOM 651 C C . LEU A 1 85 ? 1.401 1.341 14.133 1.00 83.44 85 LEU A C 1
ATOM 653 O O . LEU A 1 85 ? 1.950 0.683 13.254 1.00 83.44 85 LEU A O 1
ATOM 657 N N . ILE A 1 86 ? 1.098 2.630 14.002 1.00 83.75 86 ILE A N 1
ATOM 658 C CA . ILE A 1 86 ? 1.598 3.459 12.900 1.00 83.75 86 ILE A CA 1
ATOM 659 C C . ILE A 1 86 ? 2.943 4.059 13.310 1.00 83.75 86 ILE A C 1
ATOM 661 O O . ILE A 1 86 ? 3.890 4.082 12.537 1.00 83.75 86 ILE A O 1
ATOM 665 N N . ASN A 1 87 ? 3.020 4.538 14.550 1.00 81.62 87 ASN A N 1
ATOM 666 C CA . ASN A 1 87 ? 4.233 5.036 15.180 1.00 81.62 87 ASN A CA 1
ATOM 667 C C . ASN A 1 87 ? 4.113 4.867 16.707 1.00 81.62 87 ASN A C 1
ATOM 669 O O . ASN A 1 87 ? 3.183 4.237 17.213 1.00 81.62 87 ASN A O 1
ATOM 673 N N . ASN A 1 88 ? 5.043 5.453 17.461 1.00 78.94 88 ASN A N 1
ATOM 674 C CA . ASN A 1 88 ? 5.091 5.325 18.921 1.00 78.94 88 ASN A CA 1
ATOM 675 C C . ASN A 1 88 ? 3.900 5.967 19.662 1.00 78.94 88 ASN A C 1
ATOM 677 O O . ASN A 1 88 ? 3.690 5.667 20.836 1.00 78.94 88 ASN A O 1
ATOM 681 N N . SER A 1 89 ? 3.154 6.876 19.028 1.00 82.50 89 SER A N 1
ATOM 682 C CA . SER A 1 89 ? 2.050 7.627 19.640 1.00 82.50 89 SER A CA 1
ATOM 683 C C . SER A 1 89 ? 0.702 7.446 18.945 1.00 82.50 89 SER A C 1
ATOM 685 O O . SER A 1 89 ? -0.314 7.837 19.522 1.00 82.50 89 SER A O 1
ATOM 687 N N . THR A 1 90 ? 0.642 6.780 17.792 1.00 88.19 90 THR A N 1
ATOM 688 C CA . THR A 1 90 ? -0.611 6.467 17.105 1.00 88.19 90 THR A CA 1
ATOM 689 C C . THR A 1 90 ? -0.683 5.020 16.633 1.00 88.19 90 THR A C 1
ATOM 691 O O . THR A 1 90 ? 0.293 4.404 16.204 1.00 88.19 90 THR A O 1
ATOM 694 N N . SER A 1 91 ? -1.892 4.475 16.680 1.00 88.50 91 SER A N 1
ATOM 695 C CA . SER A 1 91 ? -2.227 3.169 16.124 1.00 88.50 91 SER A CA 1
ATOM 696 C C . SER A 1 91 ? -3.483 3.259 15.282 1.00 88.50 91 SER A C 1
ATOM 698 O O . SER A 1 91 ? -4.265 4.200 15.415 1.00 88.50 91 SER A O 1
ATOM 700 N N . ILE A 1 92 ? -3.671 2.266 14.429 1.00 91.56 92 ILE A N 1
ATOM 701 C CA . ILE A 1 92 ? -4.906 2.069 13.690 1.00 91.56 92 ILE A CA 1
ATOM 702 C C . ILE A 1 92 ? -5.564 0.773 14.134 1.00 91.56 92 ILE A C 1
ATOM 704 O O . ILE A 1 92 ? -4.902 -0.233 14.399 1.00 91.56 92 ILE A O 1
ATOM 708 N N . MET A 1 93 ? -6.882 0.836 14.231 1.00 91.44 93 MET A N 1
ATOM 709 C CA . MET A 1 93 ? -7.752 -0.253 14.628 1.00 91.44 93 MET A CA 1
ATOM 710 C C . MET A 1 93 ? -8.837 -0.420 13.578 1.00 91.44 93 MET A C 1
ATOM 712 O O . MET A 1 93 ? -9.418 0.568 13.135 1.00 91.44 93 MET A O 1
ATOM 716 N N . ILE A 1 94 ? -9.165 -1.656 13.228 1.00 92.56 94 ILE A N 1
ATOM 717 C CA . ILE A 1 94 ? -10.368 -1.957 12.455 1.00 92.56 94 ILE A CA 1
ATOM 718 C C . ILE A 1 94 ? -11.421 -2.480 13.419 1.00 92.56 94 ILE A C 1
ATOM 720 O O . ILE A 1 94 ? -11.232 -3.535 14.009 1.00 92.56 94 ILE A O 1
ATOM 724 N N . ILE A 1 95 ? -12.522 -1.753 13.593 1.00 91.25 95 ILE A N 1
ATOM 725 C CA . ILE A 1 95 ? -13.637 -2.152 14.459 1.00 91.25 95 ILE A CA 1
ATOM 726 C C . ILE A 1 95 ? -14.896 -2.172 13.602 1.00 91.25 95 ILE A C 1
ATOM 728 O O . ILE A 1 95 ? -15.211 -1.172 12.961 1.00 91.25 95 ILE A O 1
ATOM 732 N N . ASP A 1 96 ? -15.591 -3.309 13.557 1.00 90.75 96 ASP A N 1
ATOM 733 C CA . ASP A 1 96 ? -16.789 -3.502 12.727 1.00 90.75 96 ASP A CA 1
ATOM 734 C C . ASP A 1 96 ? -16.585 -3.025 11.271 1.00 90.75 96 ASP A C 1
ATOM 736 O O . ASP A 1 96 ? -17.403 -2.293 10.707 1.00 90.75 96 ASP A O 1
ATOM 740 N N . ASN A 1 97 ? -15.444 -3.407 10.680 1.00 91.44 97 ASN A N 1
ATOM 741 C CA . ASN A 1 97 ? -14.993 -3.026 9.332 1.00 91.44 97 ASN A CA 1
ATOM 742 C C . ASN A 1 97 ? -14.816 -1.526 9.089 1.00 91.44 97 ASN A C 1
ATOM 744 O O . ASN A 1 97 ? -14.820 -1.081 7.942 1.00 91.44 97 ASN A O 1
ATOM 748 N N . LYS A 1 98 ? -14.638 -0.737 10.148 1.00 94.50 98 LYS A N 1
ATOM 749 C CA . LYS A 1 98 ? -14.332 0.690 10.063 1.00 94.50 98 LYS A CA 1
ATOM 750 C C . LYS A 1 98 ? -12.954 0.959 10.666 1.00 94.50 98 LYS A C 1
ATOM 752 O O . LYS A 1 98 ? -12.691 0.503 11.779 1.00 94.50 98 LYS A O 1
ATOM 757 N N . PRO A 1 99 ? -12.073 1.684 9.965 1.00 95.62 99 PRO A N 1
ATOM 758 C CA . PRO A 1 99 ? -10.782 2.084 10.485 1.00 95.62 99 PRO A CA 1
ATOM 759 C C . PRO A 1 99 ? -10.917 3.274 11.434 1.00 95.62 99 PRO A C 1
ATOM 761 O O . PRO A 1 99 ? -11.575 4.276 11.137 1.00 95.62 99 PRO A O 1
ATOM 764 N N . TYR A 1 100 ? -10.238 3.160 12.568 1.00 93.94 100 TYR A N 1
ATOM 765 C CA . TYR A 1 100 ? -10.107 4.180 13.592 1.00 93.94 100 TYR A CA 1
ATOM 766 C C . TYR A 1 100 ? -8.631 4.435 13.871 1.00 93.94 100 TYR A C 1
ATOM 768 O O . TYR A 1 100 ? -7.865 3.494 14.061 1.00 93.94 100 TYR A O 1
ATOM 776 N N . ILE A 1 101 ? -8.246 5.703 13.945 1.00 93.00 101 ILE A N 1
ATOM 777 C CA . ILE A 1 101 ? -6.946 6.133 14.445 1.00 93.00 101 ILE A CA 1
ATOM 778 C C . ILE A 1 101 ? -7.079 6.408 15.934 1.00 93.00 101 ILE A C 1
ATOM 780 O O . ILE A 1 101 ? -7.926 7.193 16.365 1.00 93.00 101 ILE A O 1
ATOM 784 N N . TYR A 1 102 ? -6.226 5.760 16.712 1.00 89.19 102 TYR A N 1
ATOM 785 C CA . TYR A 1 102 ? -6.132 5.939 18.145 1.00 89.19 102 TYR A CA 1
ATOM 786 C C . TYR A 1 102 ? -4.801 6.600 18.506 1.00 89.19 102 TYR A C 1
ATOM 788 O O . TYR A 1 102 ? -3.738 6.104 18.127 1.00 89.19 102 TYR A O 1
ATOM 796 N N . ASN A 1 103 ? -4.857 7.710 19.242 1.00 88.75 103 ASN A N 1
ATOM 797 C CA . ASN A 1 103 ? -3.684 8.438 19.719 1.00 88.75 103 ASN A CA 1
ATOM 798 C C . ASN A 1 103 ? -3.461 8.167 21.215 1.00 88.75 103 ASN A C 1
ATOM 800 O O . ASN A 1 103 ? -4.317 8.456 22.051 1.00 88.75 103 ASN A O 1
ATOM 804 N N . PHE A 1 104 ? -2.286 7.630 21.549 1.00 81.69 104 PHE A N 1
ATOM 805 C CA . PHE A 1 104 ? -1.912 7.223 22.905 1.00 81.69 104 PHE A CA 1
ATOM 806 C C . PHE A 1 104 ? -1.676 8.405 23.861 1.00 81.69 104 PHE A C 1
ATOM 808 O O . PHE A 1 104 ? -1.742 8.218 25.072 1.00 81.69 104 PHE A O 1
ATOM 815 N N . GLN A 1 105 ? -1.388 9.610 23.357 1.00 83.12 105 GLN A N 1
ATOM 816 C CA . GLN A 1 105 ? -1.036 10.770 24.189 1.00 83.12 105 GLN A CA 1
ATOM 817 C C . GLN A 1 105 ? -2.257 11.473 24.783 1.00 83.12 105 GLN A C 1
ATOM 819 O O . GLN A 1 105 ? -2.209 11.948 25.914 1.00 83.12 105 GLN A O 1
ATOM 824 N N . ASN A 1 106 ? -3.336 11.576 24.009 1.00 85.62 106 ASN A N 1
ATOM 825 C CA . ASN A 1 106 ? -4.551 12.303 24.385 1.00 85.62 106 ASN A CA 1
ATOM 826 C C . ASN A 1 106 ? -5.789 11.393 24.469 1.00 85.62 106 ASN A C 1
ATOM 828 O O . ASN A 1 106 ? -6.897 11.902 24.621 1.00 85.62 106 ASN A O 1
ATOM 832 N N . SER A 1 107 ? -5.606 10.077 24.329 1.00 82.00 107 SER A N 1
ATOM 833 C CA . SER A 1 107 ? -6.671 9.071 24.288 1.00 82.00 107 SER A CA 1
ATOM 834 C C . SER A 1 107 ? -7.754 9.343 23.236 1.00 82.00 107 SER A C 1
ATOM 836 O O . SER A 1 107 ? -8.892 8.896 23.380 1.00 82.00 107 SER A O 1
ATOM 838 N N . SER A 1 108 ? -7.437 10.078 22.162 1.00 87.75 108 SER A N 1
ATOM 839 C CA . SER A 1 108 ? -8.420 10.385 21.123 1.00 87.75 108 SER A CA 1
ATOM 840 C C . SER A 1 108 ? -8.592 9.211 20.164 1.00 87.75 108 SER A C 1
ATOM 842 O O . SER A 1 108 ? -7.604 8.708 19.624 1.00 87.75 108 SER A O 1
ATOM 844 N N . LEU A 1 109 ? -9.844 8.838 19.903 1.00 89.81 109 LEU A N 1
ATOM 845 C CA . LEU A 1 109 ? -10.228 7.855 18.894 1.00 89.81 109 LEU A CA 1
ATOM 846 C C . LEU A 1 109 ? -11.001 8.559 17.775 1.00 89.81 109 LEU A C 1
ATOM 848 O O . LEU A 1 109 ? -12.048 9.158 18.024 1.00 89.81 109 LEU A O 1
ATOM 852 N N . VAL A 1 110 ? -10.501 8.478 16.544 1.00 92.81 110 VAL A N 1
ATOM 853 C CA . VAL A 1 110 ? -11.098 9.137 15.375 1.00 92.81 110 VAL A CA 1
ATOM 854 C C . VAL A 1 110 ? -11.335 8.110 14.277 1.00 92.81 110 VAL A C 1
ATOM 856 O O . VAL A 1 110 ? -10.402 7.452 13.832 1.00 92.81 110 VAL A O 1
ATOM 859 N N . GLN A 1 111 ? -12.579 7.971 13.819 1.00 94.56 111 GLN A N 1
ATOM 860 C CA . GLN A 1 111 ? -12.890 7.156 12.642 1.00 94.56 111 GLN A CA 1
ATOM 861 C C . GLN A 1 111 ? -12.410 7.867 11.370 1.00 94.56 111 GLN A C 1
ATOM 863 O O . GLN A 1 111 ? -12.633 9.074 11.239 1.00 94.56 111 GLN A O 1
ATOM 868 N N . LEU A 1 112 ? -11.830 7.141 10.408 1.00 95.31 112 LEU A N 1
ATOM 869 C CA . LEU A 1 112 ? -11.541 7.730 9.096 1.00 95.31 112 LEU A CA 1
ATOM 870 C C . LEU A 1 112 ? -12.841 8.143 8.392 1.00 95.31 112 LEU A C 1
ATOM 872 O O . LEU A 1 112 ? -13.869 7.453 8.462 1.00 95.31 112 LEU A O 1
ATOM 876 N N . LYS A 1 113 ? -12.801 9.300 7.728 1.00 94.88 113 LYS A N 1
ATOM 877 C CA . LYS A 1 113 ? -13.976 9.893 7.085 1.00 94.88 113 LYS A CA 1
ATOM 878 C C . LYS A 1 113 ? -14.366 9.110 5.837 1.00 94.88 113 LYS A C 1
ATOM 880 O O . LYS A 1 113 ? -13.601 8.316 5.304 1.00 94.88 113 LYS A O 1
ATOM 885 N N . ASN A 1 114 ? -15.601 9.316 5.384 1.00 93.12 114 ASN A N 1
ATOM 886 C CA . ASN A 1 114 ? -16.143 8.738 4.148 1.00 93.12 114 ASN A CA 1
ATOM 887 C C . ASN A 1 114 ? -16.189 7.198 4.089 1.00 93.12 114 ASN A C 1
ATOM 889 O O . ASN A 1 114 ? -16.644 6.640 3.095 1.00 93.12 114 ASN A O 1
ATOM 893 N N . TRP A 1 115 ? -15.840 6.500 5.175 1.00 94.00 115 TRP A N 1
ATOM 894 C CA . TRP A 1 115 ? -15.778 5.038 5.199 1.00 94.00 115 TRP A CA 1
ATOM 895 C C . TRP A 1 115 ? -17.121 4.335 4.968 1.00 94.00 115 TRP A C 1
ATOM 897 O O . TRP A 1 115 ? -17.162 3.191 4.533 1.00 94.00 115 TRP A O 1
ATOM 907 N N . ASN A 1 116 ? -18.242 5.027 5.189 1.00 91.19 116 ASN A N 1
ATOM 908 C CA . ASN A 1 116 ? -19.573 4.493 4.882 1.00 91.19 116 ASN A CA 1
ATOM 909 C C . ASN A 1 116 ? -19.785 4.215 3.376 1.00 91.19 116 ASN A C 1
ATOM 911 O O . ASN A 1 116 ? -20.763 3.563 3.020 1.00 91.19 116 ASN A O 1
ATOM 915 N N . ASN A 1 117 ? -18.890 4.699 2.506 1.00 92.94 117 ASN A N 1
ATOM 916 C CA . ASN A 1 117 ? -18.901 4.422 1.069 1.00 92.94 117 ASN A CA 1
ATOM 917 C C . ASN A 1 117 ? -18.225 3.085 0.710 1.00 92.94 117 ASN A C 1
ATOM 919 O O . ASN A 1 117 ? -18.367 2.621 -0.420 1.00 92.94 117 ASN A O 1
ATOM 923 N N . ILE A 1 118 ? -17.505 2.466 1.651 1.00 95.69 118 ILE A N 1
ATOM 924 C CA . ILE A 1 118 ? -16.893 1.146 1.487 1.00 95.69 118 ILE A CA 1
ATOM 925 C C . ILE A 1 118 ? -17.898 0.076 1.904 1.00 95.69 118 ILE A C 1
ATOM 927 O O . ILE A 1 118 ? -18.528 0.171 2.957 1.00 95.69 118 ILE A O 1
ATOM 931 N N . LYS A 1 119 ? -18.034 -0.968 1.086 1.00 95.44 119 LYS A N 1
ATOM 932 C CA . LYS A 1 119 ? -18.794 -2.175 1.440 1.00 95.44 119 LYS A CA 1
ATOM 933 C C . LYS A 1 119 ? -17.840 -3.346 1.611 1.00 95.44 119 LYS A C 1
ATOM 935 O O . LYS A 1 119 ? -16.859 -3.427 0.879 1.00 95.44 119 LYS A O 1
ATOM 940 N N . GLY A 1 120 ? -18.186 -4.268 2.504 1.00 94.88 120 GLY A N 1
ATOM 941 C CA . GLY A 1 120 ? -17.443 -5.508 2.724 1.00 94.88 120 GLY A CA 1
ATOM 942 C C . GLY A 1 120 ? -16.474 -5.450 3.903 1.00 94.88 120 GLY A C 1
ATOM 943 O O . GLY A 1 120 ? -16.541 -4.537 4.729 1.00 94.88 120 GLY A O 1
ATOM 944 N N . ASP A 1 121 ? -15.597 -6.451 3.971 1.00 94.62 121 ASP A N 1
ATOM 945 C CA . ASP A 1 121 ? -14.763 -6.719 5.144 1.00 94.62 121 ASP A CA 1
ATOM 946 C C . ASP A 1 121 ? -13.287 -6.417 4.881 1.00 94.62 121 ASP A C 1
ATOM 948 O O . ASP A 1 121 ? -12.699 -6.920 3.917 1.00 94.62 121 ASP A O 1
ATOM 952 N N . ILE A 1 122 ? -12.674 -5.634 5.770 1.00 95.94 122 ILE A N 1
ATOM 953 C CA . ILE A 1 122 ? -11.238 -5.328 5.727 1.00 95.94 122 ILE A CA 1
ATOM 954 C C . ILE A 1 122 ? -10.476 -6.494 6.358 1.00 95.94 122 ILE A C 1
ATOM 956 O O . ILE A 1 122 ? -10.797 -6.920 7.466 1.00 95.94 122 ILE A O 1
ATOM 960 N N . LYS A 1 123 ? -9.436 -6.975 5.676 1.00 93.31 123 LYS A N 1
ATOM 961 C CA . LYS A 1 123 ? -8.576 -8.068 6.160 1.00 93.31 123 LYS A CA 1
ATOM 962 C C . LYS A 1 123 ? -7.126 -7.660 6.361 1.00 93.31 123 LYS A C 1
ATOM 964 O O . LYS A 1 123 ? -6.416 -8.291 7.131 1.00 93.31 123 LYS A O 1
ATOM 969 N N . SER A 1 124 ? -6.683 -6.621 5.670 1.00 93.00 124 SER A N 1
ATOM 970 C CA . SER A 1 124 ? -5.320 -6.118 5.750 1.00 93.00 124 SER A CA 1
ATOM 971 C C . SER A 1 124 ? -5.305 -4.619 5.525 1.00 93.00 124 SER A C 1
ATOM 973 O O . SER A 1 124 ? -6.216 -4.051 4.920 1.00 93.00 124 SER A O 1
ATOM 975 N N . PHE A 1 125 ? -4.257 -3.969 6.005 1.00 93.44 125 PHE A N 1
ATOM 976 C CA . PHE A 1 125 ? -3.960 -2.616 5.590 1.00 93.44 125 PHE A CA 1
ATOM 977 C C . PHE A 1 125 ? -2.448 -2.392 5.608 1.00 93.44 125 PHE A C 1
ATOM 979 O O . PHE A 1 125 ? -1.708 -3.132 6.253 1.00 93.44 125 PHE A O 1
ATOM 986 N N . TYR A 1 126 ? -2.010 -1.359 4.908 1.00 92.50 126 TYR A N 1
ATOM 987 C CA . TYR A 1 126 ? -0.651 -0.842 4.952 1.00 92.50 126 TYR A CA 1
ATOM 988 C C . TYR A 1 126 ? -0.712 0.685 5.010 1.00 92.50 126 TYR A C 1
ATOM 990 O O . TYR A 1 126 ? -1.610 1.288 4.422 1.00 92.50 126 TYR A O 1
ATOM 998 N N . TYR A 1 127 ? 0.208 1.305 5.742 1.00 92.62 127 TYR A N 1
ATOM 999 C CA . TYR A 1 127 ? 0.336 2.756 5.809 1.00 92.62 127 TYR A CA 1
ATOM 1000 C C . TYR A 1 127 ? 1.661 3.172 5.184 1.00 92.62 127 TYR A C 1
ATOM 1002 O O . TYR A 1 127 ? 2.721 2.793 5.676 1.00 92.62 127 TYR A O 1
ATOM 1010 N N . ASP A 1 128 ? 1.569 3.953 4.116 1.00 89.81 128 ASP A N 1
ATOM 1011 C CA . ASP A 1 128 ? 2.697 4.607 3.476 1.00 89.81 128 ASP A CA 1
ATOM 1012 C C . ASP A 1 128 ? 2.952 5.938 4.186 1.00 89.81 128 ASP A C 1
ATOM 1014 O O . ASP A 1 128 ? 2.138 6.870 4.127 1.00 89.81 128 ASP A O 1
ATOM 1018 N N . GLU A 1 129 ? 4.065 6.007 4.913 1.00 85.50 129 GLU A N 1
ATOM 1019 C CA . GLU A 1 129 ? 4.412 7.192 5.683 1.00 85.50 129 GLU A CA 1
ATOM 1020 C C . GLU A 1 129 ? 4.845 8.364 4.793 1.00 85.50 129 GLU A C 1
ATOM 1022 O O . GLU A 1 129 ? 4.588 9.510 5.168 1.00 85.50 129 GLU A O 1
ATOM 1027 N N . ASP A 1 130 ? 5.441 8.116 3.629 1.00 85.12 130 ASP A N 1
ATOM 1028 C CA . ASP A 1 130 ? 5.929 9.171 2.739 1.00 85.12 130 ASP A CA 1
ATOM 1029 C C . ASP A 1 130 ? 4.762 9.838 2.008 1.00 85.12 130 ASP A C 1
ATOM 1031 O O . ASP A 1 130 ? 4.646 11.065 1.987 1.00 85.12 130 ASP A O 1
ATOM 1035 N N . LEU A 1 131 ? 3.836 9.026 1.491 1.00 85.44 131 LEU A N 1
ATOM 1036 C CA . LEU A 1 131 ? 2.631 9.485 0.797 1.00 85.44 131 LEU A CA 1
ATOM 1037 C C . LEU A 1 131 ? 1.471 9.826 1.738 1.00 85.44 131 LEU A C 1
ATOM 1039 O O . LEU A 1 131 ? 0.397 10.202 1.267 1.00 85.44 131 LEU A O 1
ATOM 1043 N N . LYS A 1 132 ? 1.645 9.640 3.055 1.00 89.25 132 LYS A N 1
ATOM 1044 C CA . LYS A 1 132 ? 0.589 9.798 4.074 1.00 89.25 132 LYS A CA 1
ATOM 1045 C C . LYS A 1 132 ? -0.716 9.120 3.639 1.00 89.25 132 LYS A C 1
ATOM 1047 O O . LYS A 1 132 ? -1.802 9.683 3.753 1.00 89.25 132 LYS A O 1
ATOM 1052 N N . SER A 1 133 ? -0.600 7.903 3.120 1.00 92.50 133 SER A N 1
ATOM 1053 C CA . SER A 1 133 ? -1.703 7.180 2.489 1.00 92.50 133 SER A CA 1
ATOM 1054 C C . SER A 1 133 ? -1.874 5.805 3.115 1.00 92.50 133 SER A C 1
ATOM 1056 O O . SER A 1 133 ? -0.910 5.074 3.324 1.00 92.50 133 SER A O 1
ATOM 1058 N N . PHE A 1 134 ? -3.117 5.426 3.394 1.00 94.75 134 PHE A N 1
ATOM 1059 C CA . PHE A 1 134 ? -3.453 4.066 3.797 1.00 94.75 134 PHE A CA 1
ATOM 1060 C C . PHE A 1 134 ? -3.936 3.268 2.595 1.00 94.75 134 PHE A C 1
ATOM 1062 O O . PHE A 1 134 ? -4.724 3.754 1.791 1.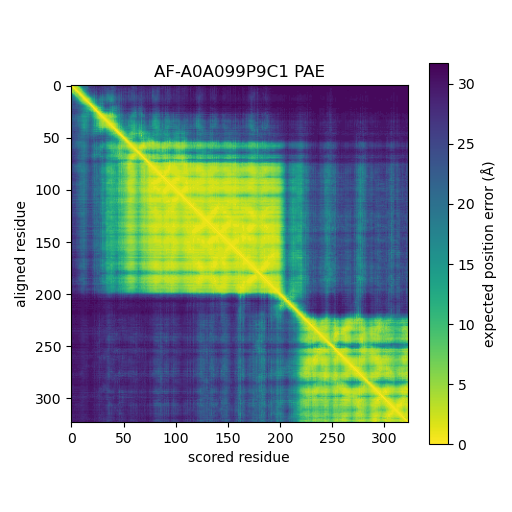00 94.75 134 PHE A O 1
ATOM 1069 N N . TYR A 1 135 ? -3.539 2.009 2.526 1.00 96.19 135 TYR A N 1
ATOM 1070 C CA . TYR A 1 135 ? -4.076 1.030 1.597 1.00 96.19 135 TYR A CA 1
ATOM 1071 C C . TYR A 1 135 ? -4.821 -0.012 2.409 1.00 96.19 135 TYR A C 1
ATOM 1073 O O . TYR A 1 135 ? -4.220 -0.666 3.254 1.00 96.19 135 TYR A O 1
ATOM 1081 N N . PHE A 1 136 ? -6.118 -0.170 2.174 1.00 97.12 136 PHE A N 1
ATOM 1082 C CA . PHE A 1 136 ? -6.937 -1.170 2.851 1.00 97.12 136 PHE A CA 1
ATOM 1083 C C . PHE A 1 136 ? -7.276 -2.286 1.876 1.00 97.12 136 PHE A C 1
ATOM 1085 O O . PHE A 1 136 ? -7.844 -2.031 0.817 1.00 97.12 136 PHE A O 1
ATOM 1092 N N . GLY A 1 137 ? -6.927 -3.514 2.242 1.00 96.62 137 GLY A N 1
ATOM 1093 C CA . GLY A 1 137 ? -7.188 -4.727 1.482 1.00 96.62 137 GLY A CA 1
ATOM 1094 C C . GLY A 1 137 ? -8.219 -5.605 2.178 1.00 96.62 137 GLY A C 1
ATOM 1095 O O . GLY A 1 137 ? -8.258 -5.708 3.407 1.00 96.62 137 GLY A O 1
ATOM 1096 N N . GLY A 1 138 ? -9.065 -6.266 1.403 1.00 96.75 138 GLY A N 1
ATOM 1097 C CA . GLY A 1 138 ? -10.050 -7.182 1.956 1.00 96.75 138 GLY A CA 1
ATOM 1098 C C . GLY A 1 138 ? -11.006 -7.706 0.908 1.00 96.75 138 GLY A C 1
ATOM 1099 O O . GLY A 1 138 ? -10.732 -7.640 -0.288 1.00 96.75 138 GLY A O 1
ATOM 1100 N N . SER A 1 139 ? -12.145 -8.211 1.363 1.00 97.12 139 SER A N 1
ATOM 1101 C CA . SER A 1 139 ? -13.294 -8.510 0.508 1.00 97.12 139 SER A CA 1
ATOM 1102 C C . SER A 1 139 ? -14.159 -7.248 0.416 1.00 97.12 139 SER A C 1
ATOM 1104 O O . SER A 1 139 ? -15.285 -7.232 0.910 1.00 97.12 139 SER A O 1
ATOM 1106 N N . ILE A 1 140 ? -13.588 -6.166 -0.127 1.00 96.62 140 ILE A N 1
ATOM 1107 C CA . ILE A 1 140 ? -14.186 -4.822 -0.131 1.00 96.62 140 ILE A CA 1
ATOM 1108 C C . ILE A 1 140 ? -14.530 -4.330 -1.539 1.00 96.62 140 ILE A C 1
ATOM 1110 O O . ILE A 1 140 ? -13.941 -4.779 -2.522 1.00 96.62 140 ILE A O 1
ATOM 1114 N N . SER A 1 141 ? -15.451 -3.369 -1.629 1.00 96.06 141 SER A N 1
ATOM 1115 C CA . SER A 1 141 ? -15.790 -2.666 -2.873 1.00 96.06 141 SER A CA 1
ATOM 1116 C C . SER A 1 141 ? -16.003 -1.165 -2.653 1.00 96.06 141 SER A C 1
ATOM 1118 O O . SER A 1 141 ? -16.635 -0.779 -1.663 1.00 96.06 141 SER A O 1
ATOM 1120 N N . PHE A 1 142 ? -15.547 -0.347 -3.604 1.00 95.12 142 PHE A N 1
ATOM 1121 C CA . PHE A 1 142 ? -15.650 1.117 -3.613 1.00 95.12 142 PHE A CA 1
ATOM 1122 C C . PHE A 1 142 ? -15.682 1.647 -5.050 1.00 95.12 142 PHE A C 1
ATOM 1124 O O . PHE A 1 142 ? -14.785 1.311 -5.810 1.00 95.12 142 PHE A O 1
ATOM 1131 N N . ASN A 1 143 ? -16.652 2.488 -5.429 1.00 89.81 143 ASN A N 1
ATOM 1132 C CA . ASN A 1 143 ? -16.731 3.087 -6.777 1.00 89.81 143 ASN A CA 1
ATOM 1133 C C . ASN A 1 143 ? -16.441 2.084 -7.918 1.00 89.81 143 ASN A C 1
ATOM 1135 O O . ASN A 1 143 ? -15.556 2.313 -8.736 1.00 89.81 143 ASN A O 1
ATOM 1139 N N . ASP A 1 144 ? -17.123 0.935 -7.908 1.00 87.56 144 ASP A N 1
ATOM 1140 C CA . ASP A 1 144 ? -16.960 -0.172 -8.871 1.00 87.56 144 ASP A CA 1
ATOM 1141 C C . ASP A 1 144 ? -15.570 -0.853 -8.895 1.00 87.56 144 ASP A C 1
ATOM 1143 O O . ASP A 1 144 ? -15.338 -1.788 -9.660 1.00 87.56 144 ASP A O 1
ATOM 1147 N N . THR A 1 145 ? -14.659 -0.458 -8.002 1.00 92.19 145 THR A N 1
ATOM 1148 C CA . THR A 1 145 ? -13.377 -1.132 -7.742 1.00 92.19 145 THR A CA 1
ATOM 1149 C C . THR A 1 145 ? -13.506 -2.148 -6.607 1.00 92.19 145 THR A C 1
ATOM 1151 O O . THR A 1 145 ? -14.316 -1.967 -5.691 1.00 92.19 145 THR A O 1
ATOM 1154 N N . HIS A 1 146 ? -12.715 -3.226 -6.657 1.00 96.31 146 HIS A N 1
ATOM 1155 C CA . HIS A 1 146 ? -12.817 -4.349 -5.718 1.00 96.31 146 HIS A CA 1
ATOM 1156 C C . HIS A 1 146 ? -11.466 -4.725 -5.100 1.00 96.31 146 HIS A C 1
ATOM 1158 O O . HIS A 1 146 ? -10.402 -4.518 -5.685 1.00 96.31 146 HIS A O 1
ATOM 1164 N N . GLY A 1 147 ? -11.511 -5.304 -3.902 1.00 96.38 147 GLY A N 1
ATOM 1165 C CA . GLY A 1 147 ? -10.379 -5.940 -3.228 1.00 96.38 147 GLY A CA 1
ATOM 1166 C C . GLY A 1 147 ? -9.450 -4.989 -2.469 1.00 96.38 147 GLY A C 1
ATOM 1167 O O . GLY A 1 147 ? -8.895 -5.380 -1.442 1.00 96.38 147 GLY A O 1
ATOM 1168 N N . ILE A 1 148 ? -9.292 -3.748 -2.933 1.00 96.81 148 ILE A N 1
ATOM 1169 C CA . ILE A 1 148 ? -8.381 -2.765 -2.338 1.00 96.81 148 ILE A CA 1
ATOM 1170 C C . ILE A 1 148 ? -8.885 -1.330 -2.540 1.00 96.81 148 ILE A C 1
ATOM 1172 O O . ILE A 1 148 ? -9.491 -1.017 -3.563 1.00 96.81 148 ILE A O 1
ATOM 1176 N N . VAL A 1 149 ? -8.612 -0.452 -1.575 1.00 96.56 149 VAL A N 1
ATOM 1177 C CA . VAL A 1 149 ? -8.873 0.991 -1.664 1.00 96.56 149 VAL A CA 1
ATOM 1178 C C . VAL A 1 149 ? -7.723 1.779 -1.043 1.00 96.56 149 VAL A C 1
ATOM 1180 O O . VAL A 1 149 ? -7.113 1.323 -0.074 1.00 96.56 149 VAL A O 1
ATOM 1183 N N . GLN A 1 150 ? -7.436 2.959 -1.590 1.00 96.00 150 GLN A N 1
ATOM 1184 C CA . GLN A 1 150 ? -6.505 3.912 -0.995 1.00 96.00 150 GLN A CA 1
ATOM 1185 C C . GLN A 1 150 ? -7.288 4.968 -0.206 1.00 96.00 150 GLN A C 1
ATOM 1187 O O . GLN A 1 150 ? -8.363 5.399 -0.616 1.00 96.00 150 GLN A O 1
ATOM 1192 N N . TYR A 1 151 ? -6.756 5.395 0.929 1.00 96.38 151 TYR A N 1
ATOM 1193 C CA . TYR A 1 151 ? -7.253 6.526 1.695 1.00 96.38 151 TYR A CA 1
ATOM 1194 C C . TYR A 1 151 ? -6.126 7.536 1.869 1.00 96.38 151 TYR A C 1
ATOM 1196 O O . TYR A 1 151 ? -5.124 7.243 2.524 1.00 96.38 151 TYR A O 1
ATOM 1204 N N . ASP A 1 152 ? -6.303 8.717 1.291 1.00 93.06 152 ASP A N 1
ATOM 1205 C CA . ASP A 1 152 ? -5.419 9.854 1.508 1.00 93.06 152 ASP A CA 1
ATOM 1206 C C . ASP A 1 152 ? -5.699 10.432 2.899 1.00 93.06 152 ASP A C 1
ATOM 1208 O O . ASP A 1 152 ? -6.809 10.896 3.188 1.00 93.06 152 ASP A O 1
ATOM 1212 N N . TYR A 1 153 ? -4.709 10.359 3.792 1.00 91.25 153 TYR A N 1
ATOM 1213 C CA . TYR A 1 153 ? -4.879 10.806 5.170 1.00 91.25 153 TYR A CA 1
ATOM 1214 C C . TYR A 1 153 ? -4.885 12.330 5.308 1.00 91.25 153 TYR A C 1
ATOM 1216 O O . TYR A 1 153 ? -5.494 12.838 6.248 1.00 91.25 153 TYR A O 1
ATOM 1224 N N . GLN A 1 154 ? -4.232 13.060 4.399 1.00 89.69 154 GLN A N 1
ATOM 1225 C CA . GLN A 1 154 ? -4.167 14.521 4.447 1.00 89.69 154 GLN A CA 1
ATOM 1226 C C . GLN A 1 154 ? -5.453 15.147 3.911 1.00 89.69 154 GLN A C 1
ATOM 1228 O O . GLN A 1 154 ? -6.023 16.023 4.560 1.00 89.69 154 GLN A O 1
ATOM 1233 N N . GLU A 1 155 ? -5.928 14.657 2.768 1.00 92.12 155 GLU A N 1
ATOM 1234 C CA . GLU A 1 155 ? -7.152 15.142 2.122 1.00 92.12 155 GLU A CA 1
ATOM 1235 C C . GLU A 1 155 ? -8.424 14.504 2.709 1.00 92.12 155 GLU A C 1
ATOM 1237 O O . GLU A 1 155 ? -9.539 14.955 2.444 1.00 92.12 155 GLU A O 1
ATOM 1242 N N . GLU A 1 156 ? -8.273 13.459 3.530 1.00 93.62 156 GLU A N 1
ATOM 1243 C CA . GLU A 1 156 ? -9.359 12.678 4.137 1.00 93.62 156 GLU A CA 1
ATOM 1244 C C . GLU A 1 156 ? -10.311 12.051 3.096 1.00 93.62 156 GLU A C 1
ATOM 1246 O O . GLU A 1 156 ? -11.538 11.983 3.279 1.00 93.62 156 GLU A O 1
ATOM 1251 N N . GLN A 1 157 ? -9.745 11.582 1.980 1.00 93.06 157 GLN A N 1
ATOM 1252 C CA . GLN A 1 157 ? -10.495 11.060 0.838 1.00 93.06 157 GLN A CA 1
ATOM 1253 C C . GLN A 1 157 ? -10.198 9.594 0.544 1.00 93.06 157 GLN A C 1
ATOM 1255 O O . GLN A 1 157 ? -9.067 9.128 0.634 1.00 93.06 157 GLN A O 1
ATOM 1260 N N . LEU A 1 158 ? -11.245 8.878 0.131 1.00 94.50 158 LEU A N 1
ATOM 1261 C CA . LEU A 1 158 ? -11.123 7.549 -0.458 1.00 94.50 158 LEU A CA 1
ATOM 1262 C C . LEU A 1 158 ? -10.842 7.680 -1.951 1.00 94.50 158 LEU A C 1
ATOM 1264 O O . LEU A 1 158 ? -11.569 8.374 -2.663 1.00 94.50 158 LEU A O 1
ATOM 1268 N N . LEU A 1 159 ? -9.822 6.968 -2.410 1.00 91.69 159 LEU A N 1
ATOM 1269 C CA . LEU A 1 159 ? -9.336 6.984 -3.777 1.00 91.69 159 LEU A CA 1
ATOM 1270 C C . LEU A 1 159 ? -9.353 5.568 -4.355 1.00 91.69 159 LEU A C 1
ATOM 1272 O O . LEU A 1 159 ? -8.951 4.591 -3.717 1.00 91.69 159 LEU A O 1
ATOM 1276 N N . SER A 1 160 ? -9.811 5.471 -5.600 1.00 87.56 160 SER A N 1
ATOM 1277 C CA . SER A 1 160 ? -9.631 4.274 -6.415 1.00 87.56 160 SER A CA 1
ATOM 1278 C C . SER A 1 160 ? -8.190 4.224 -6.913 1.00 87.56 160 SER A C 1
ATOM 1280 O O . SER A 1 160 ? -7.636 5.242 -7.327 1.00 87.56 160 SER A O 1
ATOM 1282 N N . LEU A 1 161 ? -7.588 3.036 -6.908 1.00 87.12 161 LEU A N 1
ATOM 1283 C CA . LEU A 1 161 ? -6.241 2.862 -7.443 1.00 87.12 161 LEU A CA 1
ATOM 1284 C C . LEU A 1 161 ? -6.234 2.994 -8.975 1.00 87.12 161 LEU A C 1
ATOM 1286 O O . LEU A 1 161 ? -7.226 2.657 -9.626 1.00 87.12 161 LEU A O 1
ATOM 1290 N N . PRO A 1 162 ? -5.106 3.411 -9.579 1.00 83.00 162 PRO A N 1
ATOM 1291 C CA . PRO A 1 162 ? -5.005 3.643 -11.023 1.00 83.00 162 PRO A CA 1
ATOM 1292 C C . PRO A 1 162 ? -5.226 2.389 -11.883 1.00 83.00 162 PRO A C 1
ATOM 1294 O O . PRO A 1 162 ? -5.477 2.516 -13.075 1.00 83.00 162 PRO A O 1
ATOM 1297 N N . PHE A 1 163 ? -5.158 1.189 -11.300 1.00 81.31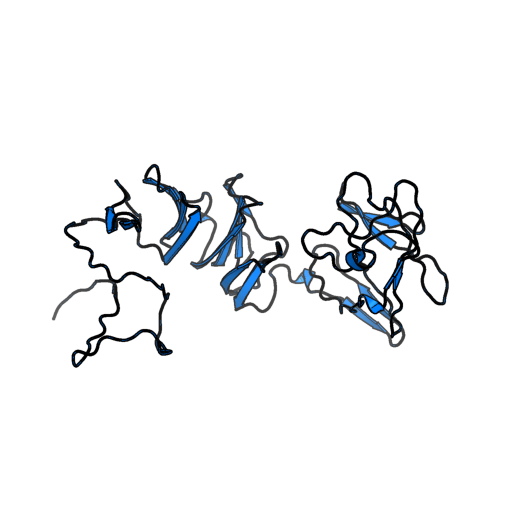 163 PHE A N 1
ATOM 1298 C CA . PHE A 1 163 ? -5.466 -0.082 -11.969 1.00 81.31 163 PHE A CA 1
ATOM 1299 C C . PHE A 1 163 ? -6.871 -0.633 -11.640 1.00 81.31 163 PHE A C 1
ATOM 1301 O O . PHE A 1 163 ? -7.207 -1.755 -12.020 1.00 81.31 163 PHE A O 1
ATOM 1308 N N . GLY A 1 164 ? -7.691 0.139 -10.918 1.00 86.62 164 GLY A N 1
ATOM 1309 C CA . GLY A 1 164 ? -9.081 -0.202 -10.603 1.00 86.62 164 GLY A CA 1
ATOM 1310 C C . GLY A 1 164 ? -9.252 -1.264 -9.513 1.00 86.62 164 GLY A C 1
ATOM 1311 O O . GLY A 1 164 ? -10.338 -1.818 -9.363 1.00 86.62 164 GLY A O 1
ATOM 1312 N N . GLY A 1 165 ? -8.194 -1.586 -8.763 1.00 91.94 165 GLY A N 1
ATOM 1313 C CA . GLY A 1 165 ? -8.208 -2.703 -7.818 1.00 91.94 165 GLY A CA 1
ATOM 1314 C C . GLY A 1 165 ? -8.194 -4.052 -8.543 1.00 91.94 165 GLY A C 1
ATOM 1315 O O . GLY A 1 165 ? -7.452 -4.241 -9.504 1.00 91.94 165 GLY A O 1
ATOM 1316 N N . PHE A 1 166 ? -9.005 -5.002 -8.096 1.00 94.75 166 PHE A N 1
ATOM 1317 C CA . PHE A 1 166 ? -9.054 -6.364 -8.629 1.00 94.75 166 PHE A CA 1
ATOM 1318 C C . PHE A 1 166 ? -10.426 -6.711 -9.211 1.00 94.75 166 PHE A C 1
ATOM 1320 O O . PHE A 1 166 ? -11.373 -5.930 -9.123 1.00 94.75 166 PHE A O 1
ATOM 1327 N N . ASN A 1 167 ? -10.536 -7.885 -9.834 1.00 91.19 167 ASN A N 1
ATOM 1328 C CA . ASN A 1 167 ? -11.806 -8.393 -10.352 1.00 91.19 167 ASN A CA 1
ATOM 1329 C C . ASN A 1 167 ? -12.873 -8.553 -9.249 1.00 91.19 167 ASN A C 1
ATOM 1331 O O . ASN A 1 167 ? -12.555 -8.663 -8.064 1.00 91.19 167 ASN A O 1
ATOM 1335 N N . GLU A 1 168 ? -14.148 -8.623 -9.633 1.00 93.25 168 GLU A N 1
ATOM 1336 C CA . GLU A 1 168 ? -15.246 -8.907 -8.699 1.00 93.25 168 GLU A CA 1
ATOM 1337 C C . GLU A 1 168 ? -14.992 -10.188 -7.886 1.00 93.25 168 GLU A C 1
ATOM 1339 O O . GLU A 1 168 ? -14.380 -11.143 -8.375 1.00 93.25 168 GLU A O 1
ATOM 1344 N N . ASN A 1 169 ? -15.479 -10.213 -6.640 1.00 92.94 169 ASN A N 1
ATOM 1345 C CA . ASN A 1 169 ? -15.244 -11.282 -5.655 1.00 92.94 169 ASN A CA 1
ATOM 1346 C C . ASN A 1 169 ? -13.765 -11.528 -5.304 1.00 92.94 169 ASN A C 1
ATOM 1348 O O . ASN A 1 169 ? -13.435 -12.544 -4.688 1.00 92.94 169 ASN A O 1
ATOM 1352 N N . SER A 1 170 ? -12.874 -10.605 -5.662 1.00 95.94 170 SER A N 1
ATOM 1353 C CA . SER A 1 170 ? -11.499 -10.618 -5.179 1.00 95.94 170 SER A CA 1
ATOM 1354 C C . SER A 1 170 ? -11.429 -10.387 -3.673 1.00 95.94 170 SER A C 1
ATOM 1356 O O . SER A 1 170 ? -12.328 -9.834 -3.037 1.00 95.94 170 SER A O 1
ATOM 1358 N N . THR A 1 171 ? -10.343 -10.853 -3.072 1.00 96.75 171 THR A N 1
ATOM 1359 C CA . THR A 1 171 ? -10.062 -10.645 -1.657 1.00 96.75 171 THR A CA 1
ATOM 1360 C C . THR A 1 171 ? -8.574 -10.466 -1.448 1.00 96.75 171 THR A C 1
ATOM 1362 O O . THR A 1 171 ? -7.804 -11.365 -1.779 1.00 96.75 171 THR A O 1
ATOM 1365 N N . ILE A 1 172 ? -8.173 -9.350 -0.846 1.00 96.50 172 ILE A N 1
ATOM 1366 C CA . ILE A 1 172 ? -6.780 -9.098 -0.462 1.00 96.50 172 ILE A CA 1
ATOM 1367 C C . ILE A 1 172 ? -6.597 -9.409 1.019 1.00 96.50 172 ILE A C 1
ATOM 1369 O O . ILE A 1 172 ? -7.225 -8.798 1.879 1.00 96.50 172 ILE A O 1
ATOM 1373 N N . ASN A 1 173 ? -5.754 -10.396 1.310 1.00 92.19 173 ASN A N 1
ATOM 1374 C CA . ASN A 1 173 ? -5.507 -10.882 2.665 1.00 92.19 173 ASN A CA 1
ATOM 1375 C C . ASN A 1 173 ? -4.261 -10.251 3.293 1.00 92.19 173 ASN A C 1
ATOM 1377 O O . ASN A 1 173 ? -4.154 -10.243 4.512 1.00 92.19 173 ASN A O 1
ATOM 1381 N N . SER A 1 174 ? -3.319 -9.753 2.487 1.00 91.75 174 SER A N 1
ATOM 1382 C CA . SER A 1 174 ? -2.096 -9.124 2.984 1.00 91.75 174 SER A CA 1
ATOM 1383 C C . SER A 1 174 ? -1.581 -8.071 2.012 1.00 91.75 174 SER A C 1
ATOM 1385 O O . SER A 1 174 ? -1.624 -8.262 0.794 1.00 91.75 174 SER A O 1
ATOM 1387 N N . ILE A 1 175 ? -1.052 -6.988 2.575 1.00 90.75 175 ILE A N 1
ATOM 1388 C CA . ILE A 1 175 ? -0.367 -5.906 1.869 1.00 90.75 175 ILE A CA 1
ATOM 1389 C C . ILE A 1 175 ? 0.948 -5.684 2.603 1.00 90.75 175 ILE A C 1
ATOM 1391 O O . ILE A 1 175 ? 0.938 -5.413 3.801 1.00 90.75 175 ILE A O 1
ATOM 1395 N N . VAL A 1 176 ? 2.070 -5.826 1.905 1.00 88.50 176 VAL A N 1
ATOM 1396 C CA . VAL A 1 176 ? 3.401 -5.589 2.478 1.00 88.50 176 VAL A CA 1
ATOM 1397 C C . VAL A 1 176 ? 4.239 -4.770 1.514 1.00 88.50 176 VAL A C 1
ATOM 1399 O O . VAL A 1 176 ? 4.142 -4.951 0.304 1.00 88.50 176 VAL A O 1
ATOM 1402 N N . GLN A 1 177 ? 5.067 -3.878 2.041 1.00 84.69 177 GLN A N 1
ATOM 1403 C CA . GLN A 1 177 ? 6.068 -3.187 1.238 1.00 84.69 177 GLN A CA 1
ATOM 1404 C C . GLN A 1 177 ? 7.241 -4.124 0.955 1.00 84.69 177 GLN A C 1
ATOM 1406 O O . GLN A 1 177 ? 7.689 -4.852 1.843 1.00 84.69 177 GLN A O 1
ATOM 1411 N N . LEU A 1 178 ? 7.735 -4.110 -0.282 1.00 79.94 178 LEU A N 1
ATOM 1412 C CA . LEU A 1 178 ? 8.962 -4.805 -0.641 1.00 79.94 178 LEU A CA 1
ATOM 1413 C C . LEU A 1 178 ? 10.162 -4.070 -0.034 1.00 79.94 178 LEU A C 1
ATOM 1415 O O . LEU A 1 178 ? 10.347 -2.873 -0.239 1.00 79.94 178 LEU A O 1
ATOM 1419 N N . GLU A 1 179 ? 10.997 -4.801 0.697 1.00 78.38 179 GLU A N 1
ATOM 1420 C CA . GLU A 1 179 ? 12.163 -4.234 1.369 1.00 78.38 179 GLU A CA 1
ATOM 1421 C C . GLU A 1 179 ? 13.130 -3.582 0.363 1.00 78.38 179 GLU A C 1
ATOM 1423 O O . GLU A 1 179 ? 13.493 -4.178 -0.651 1.00 78.38 179 GLU A O 1
ATOM 1428 N N . GLY A 1 180 ? 13.526 -2.332 0.628 1.00 73.88 180 GLY A N 1
ATOM 1429 C CA . GLY A 1 180 ? 14.387 -1.553 -0.270 1.00 73.88 180 GLY A CA 1
ATOM 1430 C C . GLY A 1 180 ? 13.684 -0.965 -1.503 1.00 73.88 180 GLY A C 1
ATOM 1431 O O . GLY A 1 180 ? 14.364 -0.400 -2.358 1.00 73.88 180 GLY A O 1
ATOM 1432 N N . SER A 1 181 ? 12.354 -1.065 -1.600 1.00 75.75 181 SER A N 1
ATOM 1433 C CA . SER A 1 181 ? 11.545 -0.465 -2.668 1.00 75.75 181 SER A CA 1
ATOM 1434 C C . SER A 1 181 ? 10.330 0.295 -2.111 1.00 75.75 181 SER A C 1
ATOM 1436 O O . SER A 1 181 ? 9.897 0.087 -0.979 1.00 75.75 181 SER A O 1
ATOM 1438 N N . SER A 1 182 ? 9.748 1.177 -2.925 1.00 76.56 182 SER A N 1
ATOM 1439 C CA . SER A 1 182 ? 8.417 1.761 -2.703 1.00 76.56 182 SER A CA 1
ATOM 1440 C C . SER A 1 182 ? 7.280 0.846 -3.183 1.00 76.56 182 SER A C 1
ATOM 1442 O O . SER A 1 182 ? 6.113 1.219 -3.122 1.00 76.56 182 SER A O 1
ATOM 1444 N N . ASP A 1 183 ? 7.604 -0.333 -3.717 1.00 80.94 183 ASP A N 1
ATOM 1445 C CA . ASP A 1 183 ? 6.616 -1.250 -4.276 1.00 80.94 183 ASP A CA 1
ATOM 1446 C C . ASP A 1 183 ? 5.840 -1.999 -3.186 1.00 80.94 183 ASP A C 1
ATOM 1448 O O . ASP A 1 183 ? 6.399 -2.442 -2.180 1.00 80.94 183 ASP A O 1
ATOM 1452 N N . LEU A 1 184 ? 4.545 -2.211 -3.433 1.00 83.81 184 LEU A N 1
ATOM 1453 C CA . LEU A 1 184 ? 3.669 -3.007 -2.575 1.00 83.81 184 LEU A CA 1
ATOM 1454 C C . LEU A 1 184 ? 3.420 -4.388 -3.180 1.00 83.81 184 LEU A C 1
ATOM 1456 O O . LEU A 1 184 ? 3.045 -4.526 -4.344 1.00 83.81 184 LEU A O 1
ATOM 1460 N N . ILE A 1 185 ? 3.556 -5.417 -2.352 1.00 86.44 185 ILE A N 1
ATOM 1461 C CA . ILE A 1 185 ? 3.168 -6.790 -2.655 1.00 86.44 185 ILE A CA 1
ATOM 1462 C C . ILE A 1 185 ? 1.780 -7.031 -2.070 1.00 86.44 185 ILE A C 1
ATOM 1464 O O . ILE A 1 185 ? 1.555 -6.924 -0.862 1.00 86.44 185 ILE A O 1
ATOM 1468 N N . LEU A 1 186 ? 0.851 -7.394 -2.952 1.00 90.44 186 LEU A N 1
ATOM 1469 C CA . LEU A 1 186 ? -0.541 -7.680 -2.625 1.00 90.44 186 LEU A CA 1
ATOM 1470 C C . LEU A 1 186 ? -0.770 -9.188 -2.726 1.00 90.44 186 LEU A C 1
ATOM 1472 O O . LEU A 1 186 ? -0.599 -9.774 -3.794 1.00 90.44 186 LEU A O 1
ATOM 1476 N N . ALA A 1 187 ? -1.162 -9.820 -1.620 1.00 87.25 187 ALA A N 1
ATOM 1477 C CA . ALA A 1 187 ? -1.444 -11.251 -1.569 1.00 87.25 187 ALA A CA 1
ATOM 1478 C C . ALA A 1 187 ? -2.919 -11.505 -1.244 1.00 87.25 187 ALA A C 1
ATOM 1480 O O . ALA A 1 187 ? -3.506 -10.882 -0.355 1.00 87.25 187 ALA A O 1
ATOM 1481 N N . GLY A 1 188 ? -3.534 -12.443 -1.961 1.00 90.81 188 GLY A N 1
ATOM 1482 C CA . GLY A 1 188 ? -4.966 -12.678 -1.863 1.00 90.81 188 GLY A CA 1
ATOM 1483 C C . GLY A 1 188 ? -5.498 -13.660 -2.900 1.00 90.81 188 GLY A C 1
ATOM 1484 O O . GLY A 1 188 ? -4.748 -14.430 -3.493 1.00 90.81 188 GLY A O 1
ATOM 1485 N N . SER A 1 189 ? -6.812 -13.620 -3.104 1.00 93.25 189 SER A N 1
ATOM 1486 C CA . SER A 1 189 ? -7.519 -14.352 -4.150 1.00 93.25 189 SER A CA 1
ATOM 1487 C C . SER A 1 189 ? -8.063 -13.361 -5.170 1.00 93.25 189 SER A C 1
ATOM 1489 O O . SER A 1 189 ? -8.969 -12.584 -4.878 1.00 93.25 189 SER A O 1
ATOM 1491 N N . PHE A 1 190 ? -7.466 -13.359 -6.352 1.00 93.75 190 PHE A N 1
ATOM 1492 C CA . PHE A 1 190 ? -7.857 -12.566 -7.512 1.00 93.75 190 PHE A CA 1
ATOM 1493 C C . PHE A 1 190 ? -7.241 -13.218 -8.751 1.00 93.75 190 PHE A C 1
ATOM 1495 O O . PHE A 1 190 ? -6.262 -13.959 -8.649 1.00 93.75 190 PHE A O 1
ATOM 1502 N N . ASN A 1 191 ? -7.821 -12.975 -9.919 1.00 86.94 191 ASN A N 1
ATOM 1503 C CA . ASN A 1 191 ? -7.324 -13.501 -11.194 1.00 86.94 191 ASN A CA 1
ATOM 1504 C C . ASN A 1 191 ? -7.132 -12.409 -12.255 1.00 86.94 191 ASN A C 1
ATOM 1506 O O . ASN A 1 191 ? -6.617 -12.697 -13.332 1.00 86.94 191 ASN A O 1
ATOM 1510 N N . SER A 1 192 ? -7.529 -11.173 -11.951 1.00 85.31 192 SER A N 1
ATOM 1511 C CA . SER A 1 192 ? -7.355 -10.008 -12.808 1.00 85.31 192 SER A CA 1
ATOM 1512 C C . SER A 1 192 ? -7.383 -8.724 -11.975 1.00 85.31 192 SER A C 1
ATOM 1514 O O . SER A 1 192 ? -7.799 -8.719 -10.814 1.00 85.31 192 SER A O 1
ATOM 1516 N N . ILE A 1 193 ? -6.955 -7.625 -12.585 1.00 88.44 193 ILE A N 1
ATOM 1517 C CA . ILE A 1 193 ? -7.172 -6.266 -12.081 1.00 88.44 193 ILE A CA 1
ATOM 1518 C C . ILE A 1 193 ? -8.548 -5.734 -12.505 1.00 88.44 193 ILE A C 1
ATOM 1520 O O . ILE A 1 193 ? -9.186 -6.320 -13.385 1.00 88.44 193 ILE A O 1
ATOM 1524 N N . GLY A 1 194 ? -9.005 -4.653 -11.868 1.00 82.94 194 GLY A N 1
ATOM 1525 C CA . GLY A 1 194 ? -10.315 -4.043 -12.123 1.00 82.94 194 GLY A CA 1
ATOM 1526 C C . GLY A 1 194 ? -10.419 -3.416 -13.513 1.00 82.94 194 GLY A C 1
ATOM 1527 O O . GLY A 1 194 ? -11.407 -3.623 -14.212 1.00 82.94 194 GLY A O 1
ATOM 1528 N N . TYR A 1 195 ? -9.366 -2.727 -13.953 1.00 84.00 195 TYR A N 1
ATOM 1529 C CA . TYR A 1 195 ? -9.256 -2.200 -15.314 1.00 84.00 195 TYR A CA 1
ATOM 1530 C C . TYR A 1 195 ? -8.605 -3.248 -16.221 1.00 84.00 195 TYR A C 1
ATOM 1532 O O . TYR A 1 195 ? -7.399 -3.247 -16.474 1.00 84.00 195 TYR A O 1
ATOM 1540 N N . VAL A 1 196 ? -9.407 -4.216 -16.668 1.00 77.62 196 VAL A N 1
ATOM 1541 C CA . VAL A 1 196 ? -8.952 -5.371 -17.468 1.00 77.62 196 VAL A CA 1
ATOM 1542 C C . VAL A 1 196 ? -8.317 -4.963 -18.798 1.00 77.62 196 VAL A C 1
ATOM 1544 O O . VAL A 1 196 ? -7.451 -5.661 -19.317 1.00 77.62 196 VAL A O 1
ATOM 1547 N N . GLU A 1 197 ? -8.692 -3.808 -19.339 1.00 74.75 197 GLU A N 1
ATOM 1548 C CA . GLU A 1 197 ? -8.104 -3.210 -20.532 1.00 74.75 197 GLU A CA 1
ATOM 1549 C C . GLU A 1 197 ? -6.605 -2.932 -20.385 1.00 74.75 197 GLU A C 1
ATOM 1551 O O . GLU A 1 197 ? -5.893 -2.933 -21.387 1.00 74.75 197 GLU A O 1
ATOM 1556 N N . LEU A 1 198 ? -6.102 -2.788 -19.155 1.00 67.12 198 LEU A N 1
ATOM 1557 C CA . LEU A 1 198 ? -4.669 -2.638 -18.894 1.00 67.12 198 LEU A CA 1
ATOM 1558 C C . LEU A 1 198 ? -3.905 -3.953 -19.090 1.00 67.12 198 LEU A C 1
ATOM 1560 O O . LEU A 1 198 ? -2.689 -3.936 -19.273 1.00 67.12 198 LEU A O 1
ATOM 1564 N N . LEU A 1 199 ? -4.612 -5.089 -19.078 1.00 67.56 199 LEU A N 1
ATOM 1565 C CA . LEU A 1 199 ? -4.064 -6.409 -19.391 1.00 67.56 199 LEU A CA 1
ATOM 1566 C C . LEU A 1 199 ? -4.161 -6.750 -20.882 1.00 67.56 199 LEU A C 1
ATOM 1568 O O . LEU A 1 199 ? -3.516 -7.702 -21.326 1.00 67.56 199 LEU A O 1
ATOM 1572 N N . ASN A 1 200 ? -4.944 -5.997 -21.665 1.00 63.28 200 ASN A N 1
ATOM 1573 C CA . ASN A 1 200 ? -5.108 -6.250 -23.094 1.00 63.28 200 ASN A CA 1
ATOM 1574 C C . ASN A 1 200 ? -3.828 -5.883 -23.852 1.00 63.28 200 ASN A C 1
ATOM 1576 O O . ASN A 1 200 ? -3.661 -4.776 -24.367 1.00 63.28 200 ASN A O 1
ATOM 1580 N N . ILE A 1 201 ? -2.930 -6.857 -23.972 1.00 53.38 201 ILE A N 1
ATOM 1581 C CA . ILE A 1 201 ? -1.850 -6.814 -24.948 1.00 53.38 201 ILE A CA 1
ATOM 1582 C C . ILE A 1 201 ? -2.369 -7.398 -26.249 1.00 53.38 201 ILE A C 1
ATOM 1584 O O . ILE A 1 201 ? -2.566 -8.605 -26.377 1.00 53.38 201 ILE A O 1
ATOM 1588 N N . THR A 1 202 ? -2.546 -6.536 -27.247 1.00 44.56 202 THR A N 1
ATOM 1589 C CA . THR A 1 202 ? -2.804 -7.004 -28.607 1.00 44.56 202 THR A CA 1
ATOM 1590 C C . THR A 1 202 ? -1.473 -7.449 -29.208 1.00 44.56 202 THR A C 1
ATOM 1592 O O . THR A 1 202 ? -0.655 -6.617 -29.609 1.00 44.56 202 THR A O 1
ATOM 1595 N N . LEU A 1 203 ? -1.230 -8.761 -29.233 1.00 43.09 203 LEU A N 1
ATOM 1596 C CA . LEU A 1 203 ? -0.128 -9.364 -29.981 1.00 43.09 203 LEU A CA 1
ATOM 1597 C C . LEU A 1 203 ? -0.596 -9.585 -31.422 1.00 43.09 203 LEU A C 1
ATOM 1599 O O . LEU A 1 203 ? -1.296 -10.551 -31.711 1.00 43.09 203 LEU A O 1
ATOM 1603 N N . ASN A 1 204 ? -0.223 -8.686 -32.335 1.00 37.47 204 ASN A N 1
ATOM 1604 C CA . ASN A 1 204 ? -0.332 -8.984 -33.761 1.00 37.47 204 ASN A CA 1
ATOM 1605 C C . ASN A 1 204 ? 0.869 -9.855 -34.147 1.00 37.47 204 ASN A C 1
ATOM 1607 O O . ASN A 1 204 ? 1.961 -9.344 -34.407 1.00 37.47 204 ASN A O 1
ATOM 1611 N N . GLU A 1 205 ? 0.672 -11.173 -34.139 1.00 37.31 205 GLU A N 1
ATOM 1612 C CA . GLU A 1 205 ? 1.620 -12.125 -34.711 1.00 37.31 205 GLU A CA 1
ATOM 1613 C C . GLU A 1 205 ? 1.371 -12.241 -36.216 1.00 37.31 205 GLU A C 1
ATOM 1615 O O . GLU A 1 205 ? 0.387 -12.819 -36.673 1.00 37.31 205 GLU A O 1
ATOM 1620 N N . THR A 1 206 ? 2.287 -11.692 -37.008 1.00 43.69 206 THR A N 1
ATOM 1621 C CA . THR A 1 206 ? 2.489 -12.142 -38.390 1.00 43.69 206 THR A CA 1
ATOM 1622 C C . THR A 1 206 ? 3.846 -12.832 -38.446 1.00 43.69 206 THR A C 1
ATOM 1624 O O . THR A 1 206 ? 4.761 -12.398 -37.747 1.00 43.69 206 THR A O 1
ATOM 1627 N N . GLU A 1 207 ? 4.004 -13.879 -39.268 1.00 44.41 207 GLU A N 1
ATOM 1628 C CA . GLU A 1 207 ? 5.199 -14.757 -39.346 1.00 44.41 207 GLU A CA 1
ATOM 1629 C C . GLU A 1 207 ? 6.556 -14.031 -39.521 1.00 44.41 207 GLU A C 1
ATOM 1631 O O . GLU A 1 207 ? 7.612 -14.658 -39.481 1.00 44.41 207 GLU A O 1
ATOM 1636 N N . THR A 1 208 ? 6.567 -12.707 -39.702 1.00 42.97 208 THR A N 1
ATOM 1637 C CA . THR A 1 208 ? 7.779 -11.899 -39.884 1.00 42.97 208 THR A CA 1
ATOM 1638 C C . THR A 1 208 ? 7.899 -10.672 -38.973 1.00 42.97 208 THR A C 1
ATOM 1640 O O . THR A 1 208 ? 8.986 -10.097 -38.929 1.00 42.97 208 THR A O 1
ATOM 1643 N N . ASN A 1 209 ? 6.864 -10.285 -38.213 1.00 37.34 209 ASN A N 1
ATOM 1644 C CA . ASN A 1 209 ? 6.903 -9.146 -37.288 1.00 37.34 209 ASN A CA 1
ATOM 1645 C C . ASN A 1 209 ? 5.883 -9.309 -36.150 1.00 37.34 209 ASN A C 1
ATOM 1647 O O . ASN A 1 209 ? 4.688 -9.474 -36.397 1.00 37.34 209 ASN A O 1
ATOM 1651 N N . THR A 1 210 ? 6.361 -9.188 -34.910 1.00 39.00 210 THR A N 1
ATOM 1652 C CA . THR A 1 210 ? 5.536 -8.985 -33.718 1.00 39.00 210 THR A CA 1
ATOM 1653 C C . THR A 1 210 ? 5.444 -7.488 -33.433 1.00 39.00 210 THR A C 1
ATOM 1655 O O . THR A 1 210 ? 6.435 -6.840 -33.101 1.00 39.00 210 THR A O 1
ATOM 1658 N N . THR A 1 211 ? 4.253 -6.916 -33.580 1.00 37.19 211 THR A N 1
ATOM 1659 C CA . THR A 1 211 ? 3.960 -5.541 -33.149 1.00 37.19 211 THR A CA 1
ATOM 1660 C C . THR A 1 211 ? 2.960 -5.611 -32.006 1.00 37.19 211 THR A C 1
ATOM 1662 O O . THR A 1 211 ? 1.825 -6.047 -32.212 1.00 37.19 211 THR A O 1
ATOM 1665 N N . SER A 1 212 ? 3.381 -5.220 -30.803 1.00 41.94 212 SER A N 1
ATOM 1666 C CA . SER A 1 212 ? 2.486 -5.063 -29.660 1.00 41.94 212 SER A CA 1
ATOM 1667 C C . SER A 1 212 ? 1.852 -3.674 -29.708 1.00 41.94 212 SER A C 1
ATOM 1669 O O . SER A 1 212 ? 2.539 -2.659 -29.619 1.00 41.94 212 SER A O 1
ATOM 1671 N N . TYR A 1 213 ? 0.531 -3.622 -29.860 1.00 39.97 213 TYR A N 1
ATOM 1672 C CA . TYR A 1 213 ? -0.230 -2.381 -29.726 1.00 39.97 213 TYR A CA 1
ATOM 1673 C C . TYR A 1 213 ? -0.841 -2.356 -28.321 1.00 39.97 213 TYR A C 1
ATOM 1675 O O . TYR A 1 213 ? -1.666 -3.211 -27.986 1.00 39.97 213 TYR A O 1
ATOM 1683 N N . ARG A 1 214 ? -0.390 -1.412 -27.482 1.00 43.41 214 ARG A N 1
ATOM 1684 C CA . ARG A 1 214 ? -0.968 -1.140 -26.156 1.00 43.41 214 ARG A CA 1
ATOM 1685 C C . ARG A 1 214 ? -1.965 0.009 -26.275 1.00 43.41 214 ARG A C 1
ATOM 1687 O O . ARG A 1 214 ? -1.606 1.069 -26.779 1.00 43.41 214 ARG A O 1
ATOM 1694 N N . ASN A 1 215 ? -3.181 -0.187 -25.772 1.00 39.69 215 ASN A N 1
ATOM 1695 C CA . ASN A 1 215 ? -4.075 0.934 -25.506 1.00 39.69 215 ASN A CA 1
ATOM 1696 C C . ASN A 1 215 ? -3.513 1.701 -24.302 1.00 39.69 215 ASN A C 1
ATOM 1698 O O . ASN A 1 215 ? -3.269 1.138 -23.235 1.00 39.69 215 ASN A O 1
ATOM 1702 N N . GLN A 1 216 ? -3.206 2.971 -24.535 1.00 45.91 216 GLN A N 1
ATOM 1703 C CA . GLN A 1 216 ? -2.633 3.903 -23.575 1.00 45.91 216 GLN A CA 1
ATOM 1704 C C . GLN A 1 216 ? -3.635 4.127 -22.433 1.00 45.91 216 GLN A C 1
ATOM 1706 O O . GLN A 1 216 ? -4.590 4.848 -22.663 1.00 45.91 216 GLN A O 1
ATOM 1711 N N . THR A 1 217 ? -3.442 3.521 -21.254 1.00 38.81 217 THR A N 1
ATOM 1712 C CA . THR A 1 217 ? -3.819 4.081 -19.927 1.00 38.81 217 THR A CA 1
ATOM 1713 C C . THR A 1 217 ? -3.478 3.131 -18.764 1.00 38.81 217 THR A C 1
ATOM 1715 O O . THR A 1 217 ? -4.293 2.925 -17.883 1.00 38.81 217 THR A O 1
ATOM 1718 N N . GLY A 1 218 ? -2.282 2.541 -18.679 1.00 40.38 218 GLY A N 1
ATOM 1719 C CA . GLY A 1 218 ? -1.901 1.862 -17.429 1.00 40.38 218 GLY A CA 1
ATOM 1720 C C . GLY A 1 218 ? -0.563 1.154 -1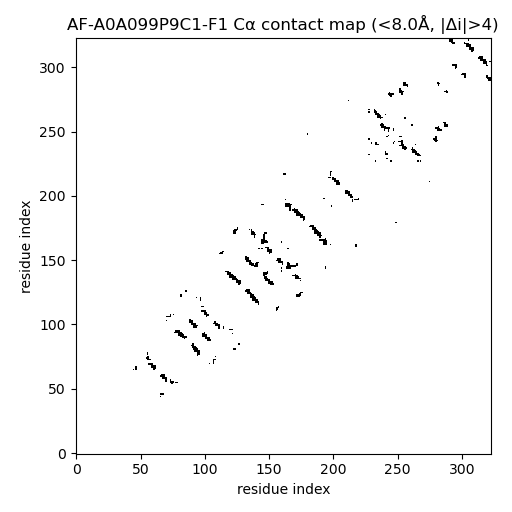7.490 1.00 40.38 218 GLY A C 1
ATOM 1721 O O . GLY A 1 218 ? -0.328 0.278 -18.318 1.00 40.38 218 GLY A O 1
ATOM 1722 N N . VAL A 1 219 ? 0.343 1.571 -16.613 1.00 42.75 219 VAL A N 1
ATOM 1723 C CA . VAL A 1 219 ? 1.730 1.107 -16.556 1.00 42.75 219 VAL A CA 1
ATOM 1724 C C . VAL A 1 219 ? 1.798 -0.198 -15.758 1.00 42.75 219 VAL A C 1
ATOM 1726 O O . VAL A 1 219 ? 2.316 -0.226 -14.650 1.00 42.75 219 VAL A O 1
ATOM 1729 N N . ILE A 1 220 ? 1.286 -1.296 -16.315 1.00 43.44 220 ILE A N 1
ATOM 1730 C CA . ILE A 1 220 ? 1.690 -2.640 -15.882 1.00 43.44 220 ILE A CA 1
ATOM 1731 C C . ILE A 1 220 ? 2.485 -3.253 -17.029 1.00 43.44 220 ILE A C 1
ATOM 1733 O O . ILE A 1 220 ? 1.980 -3.514 -18.121 1.00 43.44 220 ILE A O 1
ATOM 1737 N N . ASP A 1 221 ? 3.789 -3.386 -16.808 1.00 47.94 221 ASP A N 1
ATOM 1738 C CA . ASP A 1 221 ? 4.730 -3.796 -17.838 1.00 47.94 221 ASP A CA 1
ATOM 17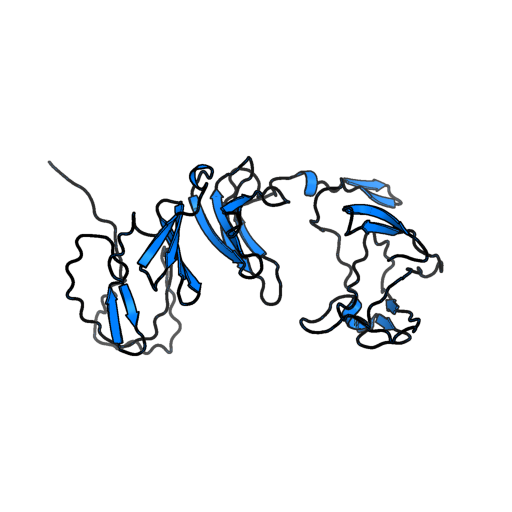39 C C . ASP A 1 221 ? 5.006 -5.297 -17.750 1.00 47.94 221 ASP A C 1
ATOM 1741 O O . ASP A 1 221 ? 5.923 -5.718 -17.058 1.00 47.94 221 ASP A O 1
ATOM 1745 N N . ILE A 1 222 ? 4.222 -6.107 -18.466 1.00 44.94 222 ILE A N 1
ATOM 1746 C CA . ILE A 1 222 ? 4.474 -7.554 -18.617 1.00 44.94 222 ILE A CA 1
ATOM 1747 C C . ILE A 1 222 ? 5.415 -7.876 -19.792 1.00 44.94 222 ILE A C 1
ATOM 1749 O O . ILE A 1 222 ? 5.436 -9.000 -20.291 1.00 44.94 222 ILE A O 1
ATOM 1753 N N . SER A 1 223 ? 6.182 -6.890 -20.276 1.00 51.47 223 SER A N 1
ATOM 1754 C CA . SER A 1 223 ? 7.169 -7.119 -21.337 1.00 51.47 223 SER A CA 1
ATOM 1755 C C . SER A 1 223 ? 8.220 -8.125 -20.862 1.00 51.47 223 SER A C 1
ATOM 1757 O O . SER A 1 223 ? 8.684 -8.050 -19.724 1.00 51.47 223 SER A O 1
ATOM 1759 N N . GLN A 1 224 ? 8.631 -9.044 -21.741 1.00 52.34 224 GLN A N 1
ATOM 1760 C CA . GLN A 1 224 ? 9.750 -9.942 -21.463 1.00 52.34 224 GLN A CA 1
ATOM 1761 C C . GLN A 1 224 ? 10.997 -9.099 -21.175 1.00 52.34 224 GLN A C 1
ATOM 1763 O O . GLN A 1 224 ? 11.538 -8.449 -22.072 1.00 52.34 224 GLN A O 1
ATOM 1768 N N . SER A 1 225 ? 11.434 -9.095 -19.916 1.00 62.03 225 SER A N 1
ATOM 1769 C CA . SER A 1 225 ? 12.657 -8.405 -19.526 1.00 62.03 225 SER A CA 1
ATOM 1770 C C . SER A 1 225 ? 13.848 -9.156 -20.108 1.00 62.03 225 SER A C 1
ATOM 1772 O O . SER A 1 225 ? 14.005 -10.360 -19.889 1.00 62.03 225 SER A O 1
ATOM 1774 N N . ILE A 1 226 ? 14.670 -8.451 -20.879 1.00 67.00 226 ILE A N 1
ATOM 1775 C CA . ILE A 1 226 ? 15.962 -8.960 -21.326 1.00 67.00 226 ILE A CA 1
ATOM 1776 C C . ILE A 1 226 ? 16.976 -8.474 -20.292 1.00 67.00 226 ILE A C 1
ATOM 1778 O O . ILE A 1 226 ? 17.218 -7.266 -20.227 1.00 67.00 226 ILE A O 1
ATOM 1782 N N . PRO A 1 227 ? 17.544 -9.369 -19.466 1.00 65.94 227 PRO A N 1
ATOM 1783 C CA . PRO A 1 227 ? 18.525 -8.957 -18.480 1.00 65.94 227 PRO A CA 1
ATOM 1784 C C . PRO A 1 227 ? 19.770 -8.446 -19.205 1.00 65.94 227 PRO A C 1
ATOM 1786 O O . PRO A 1 227 ? 20.332 -9.141 -20.052 1.00 65.94 227 PRO A O 1
ATOM 1789 N N . ILE A 1 228 ? 20.193 -7.231 -18.867 1.00 72.94 228 ILE A N 1
ATOM 1790 C CA . ILE A 1 228 ? 21.500 -6.709 -19.255 1.00 72.94 228 ILE A CA 1
ATOM 1791 C C . ILE A 1 228 ? 22.404 -6.885 -18.039 1.00 72.94 228 ILE A C 1
ATOM 1793 O O . ILE A 1 228 ? 22.127 -6.329 -16.977 1.00 72.94 228 ILE A O 1
ATOM 1797 N N . LEU A 1 229 ? 23.446 -7.701 -18.169 1.00 71.19 229 LEU A N 1
ATOM 1798 C CA . LEU A 1 229 ? 24.392 -7.927 -17.081 1.00 71.19 229 LEU A CA 1
ATOM 1799 C C . LEU A 1 229 ? 25.440 -6.819 -17.074 1.00 71.19 229 LEU A C 1
ATOM 1801 O O . LEU A 1 229 ? 25.810 -6.305 -18.128 1.00 71.19 229 LEU A O 1
ATOM 1805 N N . SER A 1 230 ? 26.001 -6.505 -15.906 1.00 68.75 230 SER A N 1
ATOM 1806 C CA . SER A 1 230 ? 27.014 -5.449 -15.808 1.00 68.75 230 SER A CA 1
ATOM 1807 C C . SER A 1 230 ? 28.263 -5.722 -16.660 1.00 68.75 230 SER A C 1
ATOM 1809 O O . SER A 1 230 ? 28.912 -4.813 -17.163 1.00 68.75 230 SER A O 1
ATOM 1811 N N . GLN A 1 231 ? 28.597 -6.994 -16.880 1.00 69.38 231 GLN A N 1
ATOM 1812 C CA . GLN A 1 231 ? 29.691 -7.396 -17.771 1.00 69.38 231 GLN A CA 1
ATOM 1813 C C . GLN A 1 231 ? 29.428 -7.099 -19.257 1.00 69.38 231 GLN A C 1
ATOM 1815 O O . GLN A 1 231 ? 30.373 -7.012 -20.036 1.00 69.38 231 GLN A O 1
ATOM 1820 N N . ASP A 1 232 ? 28.163 -6.948 -19.652 1.00 76.88 232 ASP A N 1
ATOM 1821 C CA . ASP A 1 232 ? 27.761 -6.721 -21.042 1.00 76.88 232 ASP A CA 1
ATOM 1822 C C . ASP A 1 232 ? 27.760 -5.227 -21.389 1.00 76.88 232 ASP A C 1
ATOM 1824 O O . ASP A 1 232 ? 27.407 -4.837 -22.500 1.00 76.88 232 ASP A O 1
ATOM 1828 N N . VAL A 1 233 ? 28.150 -4.387 -20.434 1.00 81.00 233 VAL A N 1
ATOM 1829 C CA . VAL A 1 233 ? 28.012 -2.941 -20.473 1.00 81.00 233 VAL A CA 1
ATOM 1830 C C . VAL A 1 233 ? 29.377 -2.284 -20.405 1.00 81.00 233 VAL A C 1
ATOM 1832 O O . VAL A 1 233 ? 30.221 -2.633 -19.579 1.00 81.00 233 VAL A O 1
ATOM 1835 N N . SER A 1 234 ? 29.577 -1.275 -21.243 1.00 82.56 234 SER A N 1
ATOM 1836 C CA . SER A 1 234 ? 30.753 -0.418 -21.186 1.00 82.56 234 SER A CA 1
ATOM 1837 C C . SER A 1 234 ? 30.385 1.034 -21.463 1.00 82.56 234 SER A C 1
ATOM 1839 O O . SER A 1 234 ? 29.488 1.318 -22.261 1.00 82.56 234 SER A O 1
ATOM 1841 N N . ALA A 1 235 ? 31.092 1.956 -20.814 1.00 85.00 235 ALA A N 1
ATOM 1842 C CA . ALA A 1 235 ? 30.989 3.380 -21.087 1.00 85.00 235 ALA A CA 1
ATOM 1843 C C . ALA A 1 235 ? 32.344 3.941 -21.513 1.00 85.00 235 ALA A C 1
ATOM 1845 O O . ALA A 1 235 ? 33.389 3.495 -21.041 1.00 85.00 235 ALA A O 1
ATOM 1846 N N . SER A 1 236 ? 32.323 4.924 -22.411 1.00 83.56 236 SER A N 1
ATOM 1847 C CA . SER A 1 236 ? 33.536 5.604 -22.868 1.00 83.56 236 SER A CA 1
ATOM 1848 C C . SER A 1 236 ? 34.117 6.537 -21.806 1.00 83.56 236 SER A C 1
ATOM 1850 O O . SER A 1 236 ? 35.325 6.747 -21.783 1.00 83.56 236 SER A O 1
ATOM 1852 N N . VAL A 1 237 ? 33.250 7.115 -20.970 1.00 78.94 237 VAL A N 1
ATOM 1853 C CA . VAL A 1 237 ? 33.555 8.081 -19.905 1.00 78.94 237 VAL A CA 1
ATOM 1854 C C . VAL A 1 237 ? 32.478 8.006 -18.815 1.00 78.94 237 VAL A C 1
ATOM 1856 O O . VAL A 1 237 ? 31.430 7.384 -19.014 1.00 78.94 237 VAL A O 1
ATOM 1859 N N . GLY A 1 238 ? 32.724 8.669 -17.688 1.00 77.25 238 GLY A N 1
ATOM 1860 C CA . GLY A 1 238 ? 31.799 8.736 -16.562 1.00 77.25 238 GLY A CA 1
ATOM 1861 C C . GLY A 1 238 ? 31.964 7.617 -15.536 1.00 77.25 238 GLY A C 1
ATOM 1862 O O . GLY A 1 238 ? 32.611 6.599 -15.781 1.00 77.25 238 GLY A O 1
ATOM 1863 N N . GLU A 1 239 ? 31.363 7.825 -14.370 1.00 77.25 239 GLU A N 1
ATOM 1864 C CA . GLU A 1 239 ? 31.404 6.904 -13.230 1.00 77.25 239 GLU A CA 1
ATOM 1865 C C . GLU A 1 239 ? 30.077 6.145 -13.104 1.00 77.25 239 GLU A C 1
ATOM 1867 O O . GLU A 1 239 ? 29.033 6.628 -13.539 1.00 77.25 239 GLU A O 1
ATOM 1872 N N . ASN A 1 240 ? 30.106 4.942 -12.522 1.00 77.50 240 ASN A N 1
ATOM 1873 C CA . ASN A 1 240 ? 28.910 4.121 -12.271 1.00 77.50 240 ASN A CA 1
ATOM 1874 C C . ASN A 1 240 ? 28.063 3.820 -13.522 1.00 77.50 240 ASN A C 1
ATOM 1876 O O . ASN A 1 240 ? 26.839 3.761 -13.473 1.00 77.50 240 ASN A O 1
ATOM 1880 N N . ALA A 1 241 ? 28.709 3.565 -14.663 1.00 77.19 241 ALA A N 1
ATOM 1881 C CA . ALA A 1 241 ? 28.031 3.220 -15.920 1.00 77.19 241 ALA A CA 1
ATOM 1882 C C . ALA A 1 241 ? 27.072 2.018 -15.825 1.00 77.19 241 ALA A C 1
ATOM 1884 O O . ALA A 1 241 ? 26.173 1.875 -16.648 1.00 77.19 241 ALA A O 1
ATOM 1885 N N . GLN A 1 242 ? 27.267 1.150 -14.835 1.00 75.06 242 GLN A N 1
ATOM 1886 C CA . GLN A 1 242 ? 26.415 -0.013 -14.590 1.00 75.06 242 GLN A CA 1
ATOM 1887 C C . GLN A 1 242 ? 25.077 0.356 -13.942 1.00 75.06 242 GLN A C 1
ATOM 1889 O O . GLN A 1 242 ? 24.066 -0.307 -14.178 1.00 75.06 242 GLN A O 1
ATOM 1894 N N . ASP A 1 243 ? 25.049 1.470 -13.214 1.00 76.81 243 ASP A N 1
ATOM 1895 C CA . ASP A 1 243 ? 23.898 1.911 -12.428 1.00 76.81 243 ASP A CA 1
ATOM 1896 C C . ASP A 1 243 ? 22.834 2.597 -13.311 1.00 76.81 243 ASP A C 1
ATOM 1898 O O . ASP A 1 243 ? 21.749 2.919 -12.836 1.00 76.81 243 ASP A O 1
ATOM 1902 N N . ILE A 1 244 ? 23.088 2.766 -14.621 1.00 78.38 244 ILE A N 1
ATOM 1903 C CA . ILE A 1 244 ? 22.094 3.268 -15.590 1.00 78.38 244 ILE A CA 1
ATOM 1904 C C . ILE A 1 244 ? 20.963 2.265 -15.868 1.00 78.38 244 ILE A C 1
ATOM 1906 O O . ILE A 1 244 ? 19.879 2.670 -16.285 1.00 78.38 244 ILE A O 1
ATOM 1910 N N . ILE A 1 245 ? 21.197 0.959 -15.678 1.00 76.38 245 ILE A N 1
ATOM 1911 C CA . ILE A 1 245 ? 20.185 -0.087 -15.927 1.00 76.38 245 ILE A CA 1
ATOM 1912 C C . ILE A 1 245 ? 19.462 -0.466 -14.636 1.00 76.38 245 ILE A C 1
ATOM 1914 O O . ILE A 1 245 ? 18.249 -0.670 -14.652 1.00 76.38 245 ILE A O 1
ATOM 1918 N N . CYS A 1 246 ? 20.196 -0.583 -13.529 1.00 69.81 246 CYS A N 1
ATOM 1919 C CA . CYS A 1 246 ? 19.667 -0.964 -12.222 1.00 69.81 246 CYS A CA 1
ATOM 1920 C C . CYS A 1 246 ? 20.475 -0.254 -11.126 1.00 69.81 246 CYS A C 1
ATOM 1922 O O . CYS A 1 246 ? 21.471 -0.813 -10.666 1.00 69.81 246 CYS A O 1
ATOM 1924 N N . PRO A 1 247 ? 20.095 0.967 -10.717 1.00 68.06 247 PRO A N 1
ATOM 1925 C CA . PRO A 1 247 ? 20.801 1.661 -9.650 1.00 68.06 247 PRO A CA 1
ATOM 1926 C C . PRO A 1 247 ? 20.631 0.900 -8.333 1.00 68.06 247 PRO A C 1
ATOM 1928 O O . PRO A 1 247 ? 19.521 0.516 -7.958 1.00 68.06 247 PRO A O 1
ATOM 1931 N N . VAL A 1 248 ? 21.734 0.679 -7.620 1.00 62.91 248 VAL A N 1
ATOM 1932 C CA . VAL A 1 248 ? 21.691 0.158 -6.249 1.00 62.91 248 VAL A CA 1
ATOM 1933 C C . VAL A 1 248 ? 21.200 1.284 -5.335 1.00 62.91 248 VAL A C 1
ATOM 1935 O O . VAL A 1 248 ? 21.593 2.438 -5.505 1.00 62.91 248 VAL A O 1
ATOM 1938 N N . THR A 1 249 ? 20.327 0.978 -4.374 1.00 55.72 249 THR A N 1
ATOM 1939 C CA . THR A 1 249 ? 19.750 1.968 -3.448 1.00 55.72 249 THR A CA 1
ATOM 1940 C C . THR A 1 249 ? 20.835 2.844 -2.813 1.00 55.72 249 THR A C 1
ATOM 1942 O O . THR A 1 249 ? 21.709 2.334 -2.113 1.00 55.72 249 THR A O 1
ATOM 1945 N N . GLY A 1 250 ? 20.771 4.158 -3.051 1.00 57.84 250 GLY A N 1
ATOM 1946 C CA . GLY A 1 250 ? 21.721 5.145 -2.522 1.00 57.84 250 GLY A CA 1
ATOM 1947 C C . GLY A 1 250 ? 22.838 5.573 -3.483 1.00 57.84 250 GLY A C 1
ATOM 1948 O O . GLY A 1 250 ? 23.533 6.540 -3.177 1.00 57.84 250 GLY A O 1
ATOM 1949 N N . ASN A 1 251 ? 22.986 4.925 -4.645 1.00 61.47 251 ASN A N 1
ATOM 1950 C CA . ASN A 1 251 ? 23.885 5.386 -5.701 1.00 61.47 251 ASN A CA 1
ATOM 1951 C C . ASN A 1 251 ? 23.155 6.269 -6.716 1.00 61.47 251 ASN A C 1
ATOM 1953 O O . ASN A 1 251 ? 22.064 5.958 -7.194 1.00 61.47 251 ASN A O 1
ATOM 1957 N N . ASN A 1 252 ? 23.814 7.365 -7.083 1.00 64.12 252 ASN A N 1
ATOM 1958 C CA . ASN A 1 252 ? 23.483 8.129 -8.276 1.00 64.12 252 ASN A CA 1
ATOM 1959 C C . ASN A 1 252 ? 23.791 7.254 -9.508 1.00 64.12 252 ASN A C 1
ATOM 1961 O O . ASN A 1 252 ? 24.819 6.578 -9.501 1.00 64.12 252 ASN A O 1
ATOM 1965 N N . GLY A 1 253 ? 22.908 7.240 -10.519 1.00 74.62 253 GLY A N 1
ATOM 1966 C CA . GLY A 1 253 ? 23.074 6.475 -11.771 1.00 74.62 253 GLY A CA 1
ATOM 1967 C C . GLY A 1 253 ? 24.342 6.848 -12.562 1.00 74.62 253 GLY A C 1
ATOM 1968 O O . GLY A 1 253 ? 25.272 7.429 -12.018 1.00 74.62 253 GLY A O 1
ATOM 1969 N N . TRP A 1 254 ? 24.415 6.555 -13.865 1.00 80.56 254 TRP A N 1
ATOM 1970 C CA . TRP A 1 254 ? 25.618 6.900 -14.648 1.00 80.56 254 TRP A CA 1
ATOM 1971 C C . TRP A 1 254 ? 25.897 8.413 -14.639 1.00 80.56 254 TRP A C 1
ATOM 1973 O O . TRP A 1 254 ? 25.051 9.212 -15.045 1.00 80.56 254 TRP A O 1
ATOM 1983 N N . LEU A 1 255 ? 27.090 8.791 -14.166 1.00 79.81 255 LEU A N 1
ATOM 1984 C CA . LEU A 1 255 ? 27.501 10.177 -13.948 1.00 79.81 255 LEU A CA 1
ATOM 1985 C C . LEU A 1 255 ? 28.461 10.652 -15.032 1.00 79.81 255 LEU A C 1
ATOM 1987 O O . LEU A 1 255 ? 29.523 10.059 -15.223 1.00 79.81 255 LEU A O 1
ATOM 1991 N N . LEU A 1 256 ? 28.127 11.771 -15.674 1.00 79.44 256 LEU A N 1
ATOM 1992 C CA . LEU A 1 256 ? 29.019 12.494 -16.581 1.00 79.44 256 LEU A CA 1
ATOM 1993 C C . LEU A 1 256 ? 29.481 13.805 -15.945 1.00 79.44 256 LEU A C 1
ATOM 1995 O O . LEU A 1 256 ? 28.725 14.455 -15.215 1.00 79.44 256 LEU A O 1
ATOM 1999 N N . SER A 1 257 ? 30.717 14.216 -16.236 1.00 79.06 257 SER A N 1
ATOM 2000 C CA . SER A 1 257 ? 31.198 15.537 -15.828 1.00 79.06 257 SER A CA 1
ATOM 2001 C C . SER A 1 257 ? 30.460 16.629 -16.603 1.00 79.06 257 SER A C 1
ATOM 2003 O O . SER A 1 257 ? 29.950 16.410 -17.704 1.00 79.06 257 SER A O 1
ATOM 2005 N N . ASN A 1 258 ? 30.424 17.845 -16.057 1.00 77.69 258 ASN A N 1
ATOM 2006 C CA . ASN A 1 258 ? 29.739 18.954 -16.714 1.00 77.69 258 ASN A CA 1
ATOM 2007 C C . ASN A 1 258 ? 30.320 19.232 -18.118 1.00 77.69 258 ASN A C 1
ATOM 2009 O O . ASN A 1 258 ? 31.525 19.441 -18.270 1.00 77.69 258 ASN A O 1
ATOM 2013 N N . GLY A 1 259 ? 29.451 19.249 -19.134 1.00 75.94 259 GLY A N 1
ATOM 2014 C CA . GLY A 1 259 ? 29.813 19.467 -20.538 1.00 75.94 259 GLY A CA 1
ATOM 2015 C C . GLY A 1 259 ? 30.465 18.266 -21.232 1.00 75.94 259 GLY A C 1
ATOM 2016 O O . GLY A 1 259 ? 30.907 18.395 -22.374 1.00 75.94 259 GLY A O 1
ATOM 2017 N N . GLU A 1 260 ? 30.538 17.112 -20.569 1.00 82.31 260 GLU A N 1
ATOM 2018 C CA . GLU A 1 260 ? 31.142 15.903 -21.118 1.00 82.31 260 GLU A CA 1
ATOM 2019 C C . GLU A 1 260 ? 30.141 15.117 -21.978 1.00 82.31 260 GLU A C 1
ATOM 2021 O O . GLU A 1 260 ? 28.966 14.974 -21.640 1.00 82.31 260 GLU A O 1
ATOM 2026 N N . LEU A 1 261 ? 30.612 14.593 -23.111 1.00 84.00 261 LEU A N 1
ATOM 2027 C CA . LEU A 1 261 ? 29.842 13.686 -23.959 1.00 84.00 261 LEU A CA 1
ATOM 2028 C C . LEU A 1 261 ? 30.333 12.262 -23.726 1.00 84.00 261 LEU A C 1
ATOM 2030 O O . LEU A 1 261 ? 31.513 11.973 -23.920 1.00 84.00 261 LEU A O 1
ATOM 2034 N N . GLY A 1 262 ? 29.416 11.369 -23.363 1.00 85.00 262 GLY A N 1
ATOM 2035 C CA . GLY A 1 262 ? 29.714 9.960 -23.156 1.00 85.00 262 GLY A CA 1
ATOM 2036 C C . GLY A 1 262 ? 28.913 9.043 -24.059 1.00 85.00 262 GLY A C 1
ATOM 2037 O O . GLY A 1 262 ? 27.803 9.355 -24.480 1.00 85.00 262 GLY A O 1
ATOM 2038 N N . THR A 1 263 ? 29.489 7.883 -24.358 1.00 87.88 263 THR A N 1
ATOM 2039 C CA . THR A 1 263 ? 28.775 6.766 -24.967 1.00 87.88 263 THR A CA 1
ATOM 2040 C C . THR A 1 263 ? 28.667 5.657 -23.948 1.00 87.88 263 THR A C 1
ATOM 2042 O O . THR A 1 263 ? 29.678 5.200 -23.422 1.00 87.88 263 THR A O 1
ATOM 2045 N N . TRP A 1 264 ? 27.441 5.211 -23.722 1.00 87.81 264 TRP A N 1
ATOM 2046 C CA . TRP A 1 264 ? 27.148 3.986 -23.009 1.00 87.81 264 TRP A CA 1
ATOM 2047 C C . TRP A 1 264 ? 26.711 2.926 -24.014 1.00 87.81 264 TRP A C 1
ATOM 2049 O O . TRP A 1 264 ? 25.932 3.207 -24.927 1.00 87.81 264 TRP A O 1
ATOM 2059 N N . SER A 1 265 ? 27.240 1.717 -23.882 1.00 88.44 265 SER A N 1
ATOM 2060 C CA . SER A 1 265 ? 26.980 0.622 -24.808 1.00 88.44 265 SER A CA 1
ATOM 2061 C C . SER A 1 265 ? 26.706 -0.669 -24.054 1.00 88.44 265 SER A C 1
ATOM 2063 O O . SER A 1 265 ? 27.403 -0.988 -23.093 1.00 88.44 265 SER A O 1
ATOM 2065 N N . ALA A 1 266 ? 25.711 -1.417 -24.528 1.00 86.31 266 ALA A N 1
ATOM 2066 C CA . ALA A 1 266 ? 25.410 -2.764 -24.070 1.00 86.31 266 ALA A CA 1
ATOM 2067 C C . ALA A 1 266 ? 25.505 -3.748 -25.238 1.00 86.31 266 ALA A C 1
ATOM 2069 O O . ALA A 1 266 ? 24.892 -3.546 -26.290 1.00 86.31 266 ALA A O 1
ATOM 2070 N N . SER A 1 267 ? 26.270 -4.819 -25.048 1.00 84.75 267 SER A N 1
ATOM 2071 C CA . SER A 1 267 ? 26.433 -5.901 -26.011 1.00 84.75 267 SER A CA 1
ATOM 2072 C C . SER A 1 267 ? 25.542 -7.075 -25.632 1.00 84.75 267 SER A C 1
ATOM 2074 O O . SER A 1 267 ? 25.859 -7.863 -24.748 1.00 84.75 267 SER A O 1
ATOM 2076 N N . LEU A 1 268 ? 24.430 -7.226 -26.341 1.00 81.31 268 LEU A N 1
ATOM 2077 C CA . LEU A 1 268 ? 23.487 -8.312 -26.098 1.00 81.31 268 LEU A CA 1
ATOM 2078 C C . LEU A 1 268 ? 23.922 -9.585 -26.832 1.00 81.31 268 LEU A C 1
ATOM 2080 O O . LEU A 1 268 ? 24.292 -9.545 -28.005 1.00 81.31 268 LEU A O 1
ATOM 2084 N N . GLN A 1 269 ? 23.831 -10.734 -26.158 1.00 77.12 269 GLN A N 1
ATOM 2085 C CA . GLN A 1 269 ? 24.203 -12.037 -26.733 1.00 77.12 269 GLN A CA 1
ATOM 2086 C C . GLN A 1 269 ? 23.229 -12.519 -27.817 1.00 77.12 269 GLN A C 1
ATOM 2088 O O . GLN A 1 269 ? 23.560 -13.385 -28.626 1.00 77.12 269 GLN A O 1
ATOM 2093 N N . THR A 1 270 ? 22.013 -11.970 -27.836 1.00 75.81 270 THR A N 1
ATOM 2094 C CA . T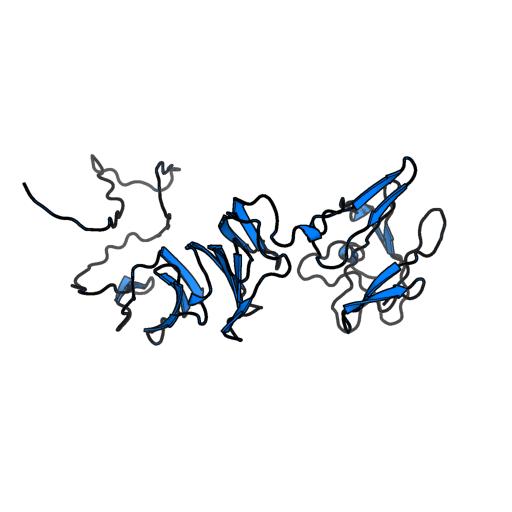HR A 1 270 ? 20.975 -12.306 -28.811 1.00 75.81 270 THR A CA 1
ATOM 2095 C C . THR A 1 270 ? 20.438 -11.048 -29.478 1.00 75.81 270 THR A C 1
ATOM 2097 O O . THR A 1 270 ? 20.477 -9.948 -28.926 1.00 75.81 270 THR A O 1
ATOM 2100 N N . LYS A 1 271 ? 19.937 -11.206 -30.706 1.00 78.75 271 LYS A N 1
ATOM 2101 C CA . LYS A 1 271 ? 19.299 -10.112 -31.434 1.00 78.75 271 LYS A CA 1
ATOM 2102 C C . LYS A 1 271 ? 17.935 -9.825 -30.817 1.00 78.75 271 LYS A C 1
ATOM 2104 O O . LYS A 1 271 ? 17.061 -10.687 -30.834 1.00 78.75 271 LYS A O 1
ATOM 2109 N N . VAL A 1 272 ? 17.738 -8.590 -30.374 1.00 77.31 272 VAL A N 1
ATOM 2110 C CA . VAL A 1 272 ? 16.480 -8.132 -29.776 1.00 77.31 272 VAL A CA 1
ATOM 2111 C C . VAL A 1 272 ? 15.887 -6.984 -30.587 1.00 77.31 272 VAL A C 1
ATOM 2113 O O . VAL A 1 272 ? 16.601 -6.244 -31.265 1.00 77.31 272 VAL A O 1
ATOM 2116 N N . ARG A 1 273 ? 14.563 -6.846 -30.537 1.00 75.88 273 ARG A N 1
ATOM 2117 C CA . ARG A 1 273 ? 13.831 -5.687 -31.062 1.00 75.88 273 ARG A CA 1
ATOM 2118 C C . ARG A 1 273 ? 13.039 -5.079 -29.903 1.00 75.88 273 ARG A C 1
ATOM 2120 O O . ARG A 1 273 ? 11.909 -5.506 -29.681 1.00 75.88 273 ARG A O 1
ATOM 2127 N N . PRO A 1 274 ? 13.647 -4.181 -29.108 1.00 72.12 274 PRO A N 1
ATOM 2128 C CA . PRO A 1 274 ? 13.003 -3.670 -27.908 1.00 72.12 274 PRO A CA 1
ATOM 2129 C C . PRO A 1 274 ? 11.819 -2.781 -28.295 1.00 72.12 274 PRO A C 1
ATOM 2131 O O . PRO A 1 274 ? 11.947 -1.910 -29.151 1.00 72.12 274 PRO A O 1
ATOM 2134 N N . SER A 1 275 ? 10.673 -2.988 -27.648 1.00 72.12 275 SER A N 1
ATOM 2135 C CA . SER A 1 275 ? 9.510 -2.093 -27.741 1.00 72.12 275 SER A CA 1
ATOM 2136 C C . SER A 1 275 ? 9.516 -1.007 -26.660 1.00 72.12 275 SER A C 1
ATOM 2138 O O . SER A 1 275 ? 8.671 -0.119 -26.672 1.00 72.12 275 SER A O 1
ATOM 2140 N N . LYS A 1 276 ? 10.428 -1.109 -25.685 1.00 75.00 276 LYS A N 1
ATOM 2141 C CA . LYS A 1 276 ? 10.598 -0.171 -24.575 1.00 75.00 276 LYS A CA 1
ATOM 2142 C C . LYS A 1 276 ? 12.018 -0.282 -24.032 1.00 75.00 276 LYS A C 1
ATOM 2144 O O . LYS A 1 276 ? 12.562 -1.381 -23.947 1.00 75.00 276 LYS A O 1
ATOM 2149 N N . ILE A 1 277 ? 12.590 0.850 -23.645 1.00 77.50 277 ILE A N 1
ATOM 2150 C CA . ILE A 1 277 ? 13.884 0.941 -22.971 1.00 77.50 277 ILE A CA 1
ATOM 2151 C C . ILE A 1 277 ? 13.658 1.793 -21.722 1.00 77.50 277 ILE A C 1
ATOM 2153 O O . ILE A 1 277 ? 12.994 2.826 -21.797 1.00 77.50 277 ILE A O 1
ATOM 2157 N N . ARG A 1 278 ? 14.150 1.338 -20.568 1.00 76.88 278 ARG A N 1
ATOM 2158 C CA . ARG A 1 278 ? 14.108 2.089 -19.310 1.00 76.88 278 ARG A CA 1
ATOM 2159 C C . ARG A 1 278 ? 15.548 2.345 -18.885 1.00 76.88 278 ARG A C 1
ATOM 2161 O O . ARG A 1 278 ? 16.304 1.394 -18.720 1.00 76.88 278 ARG A O 1
ATOM 2168 N N . LEU A 1 279 ? 15.903 3.617 -18.769 1.00 77.88 279 LEU A N 1
ATOM 2169 C CA . LEU A 1 279 ? 17.214 4.076 -18.324 1.00 77.88 279 LEU A CA 1
ATOM 2170 C C . LEU A 1 279 ? 17.015 4.895 -17.054 1.00 77.88 279 LEU A C 1
ATOM 2172 O O . LEU A 1 279 ? 16.062 5.670 -16.963 1.00 77.88 279 LEU A O 1
ATOM 2176 N N . TYR A 1 280 ? 17.908 4.719 -16.093 1.00 77.44 280 TYR A N 1
ATOM 2177 C CA . TYR A 1 280 ? 17.929 5.485 -14.859 1.00 77.44 280 TYR A CA 1
ATOM 2178 C C . TYR A 1 280 ? 18.973 6.586 -14.997 1.00 77.44 280 TYR A C 1
ATOM 2180 O O . TYR A 1 280 ? 20.174 6.323 -15.072 1.00 77.44 280 TYR A O 1
ATOM 2188 N N . ASN A 1 281 ? 18.499 7.826 -15.079 1.00 74.25 281 ASN A N 1
ATOM 2189 C CA . ASN A 1 281 ? 19.367 8.994 -15.053 1.00 74.25 281 ASN A CA 1
ATOM 2190 C C . ASN A 1 281 ? 19.723 9.340 -13.604 1.00 74.25 281 ASN A C 1
ATOM 2192 O O . ASN A 1 281 ? 18.973 9.028 -12.676 1.00 74.25 281 ASN A O 1
ATOM 2196 N N . SER A 1 282 ? 20.862 9.995 -13.409 1.00 73.81 282 SER A N 1
ATOM 2197 C CA . SER A 1 282 ? 21.242 10.472 -12.086 1.00 73.81 282 SER A CA 1
ATOM 2198 C C . SER A 1 282 ? 20.283 11.553 -11.580 1.00 73.81 282 SER A C 1
ATOM 2200 O O . SER A 1 282 ? 19.891 12.440 -12.335 1.00 73.81 282 SER A O 1
ATOM 2202 N N . ASN A 1 283 ? 19.961 11.505 -10.284 1.00 69.06 283 ASN A N 1
ATOM 2203 C CA . ASN A 1 283 ? 19.150 12.511 -9.590 1.00 69.06 283 ASN A CA 1
ATOM 2204 C C . ASN A 1 283 ? 20.004 13.607 -8.910 1.00 69.06 283 ASN A C 1
ATOM 2206 O O . ASN A 1 283 ? 19.515 14.381 -8.091 1.00 69.06 283 ASN A O 1
ATOM 2210 N N . SER A 1 284 ? 21.306 13.661 -9.191 1.00 67.38 284 SER A N 1
ATOM 2211 C CA . SER A 1 284 ? 22.199 14.694 -8.660 1.00 67.38 284 SER A CA 1
ATOM 2212 C C . SER A 1 284 ? 22.063 16.001 -9.447 1.00 67.38 284 SER A C 1
ATOM 2214 O O . SER A 1 284 ? 22.216 16.015 -10.667 1.00 67.38 284 SER A O 1
ATOM 2216 N N . GLU A 1 285 ? 21.859 17.118 -8.737 1.00 61.06 285 GLU A N 1
ATOM 2217 C CA . GLU A 1 285 ? 21.531 18.443 -9.304 1.00 61.06 285 GLU A CA 1
ATOM 2218 C C . GLU A 1 285 ? 22.491 18.955 -10.399 1.00 61.06 285 GLU A C 1
ATOM 2220 O O . GLU A 1 285 ? 22.106 19.811 -11.189 1.00 61.06 285 GLU A O 1
ATOM 2225 N N . ASN A 1 286 ? 23.729 18.446 -10.473 1.00 62.25 286 ASN A N 1
ATOM 2226 C CA . ASN A 1 286 ? 24.778 18.971 -11.359 1.00 62.25 286 ASN A CA 1
ATOM 2227 C C . ASN A 1 286 ? 25.436 17.937 -12.294 1.00 62.25 286 ASN A C 1
ATOM 2229 O O . ASN A 1 286 ? 26.398 18.289 -12.978 1.00 62.25 286 ASN A O 1
ATOM 2233 N N . THR A 1 287 ? 24.987 16.676 -12.316 1.00 66.06 287 THR A N 1
ATOM 2234 C CA . THR A 1 287 ? 25.678 15.598 -13.066 1.00 66.06 287 THR A CA 1
ATOM 2235 C C . THR A 1 287 ? 24.732 14.637 -13.798 1.00 66.06 287 THR A C 1
ATOM 2237 O O . THR A 1 287 ? 25.066 13.473 -14.020 1.00 66.06 287 THR A O 1
ATOM 2240 N N . SER A 1 288 ? 23.554 15.121 -14.198 1.00 66.81 288 SER A N 1
ATOM 2241 C CA . SER A 1 288 ? 22.587 14.369 -15.003 1.00 66.81 288 SER A CA 1
ATOM 2242 C C . SER A 1 288 ? 22.856 14.471 -16.511 1.00 66.81 288 SER A C 1
ATOM 2244 O O . SER A 1 288 ? 23.463 15.422 -17.015 1.00 66.81 288 SER A O 1
ATOM 2246 N N . VAL A 1 289 ? 22.377 13.475 -17.259 1.00 74.88 289 VAL A N 1
ATOM 2247 C CA . VAL A 1 289 ? 22.368 13.504 -18.727 1.00 74.88 289 VAL A CA 1
ATOM 2248 C C . VAL A 1 289 ? 21.154 14.305 -19.197 1.00 74.88 289 VAL A C 1
ATOM 2250 O O . VAL A 1 289 ? 20.028 13.904 -18.931 1.00 74.88 289 VAL A O 1
ATOM 2253 N N . ASN A 1 290 ? 21.371 15.417 -19.902 1.00 77.31 290 ASN A N 1
ATOM 2254 C CA . ASN A 1 290 ? 20.278 16.290 -20.364 1.00 77.31 290 ASN A CA 1
ATOM 2255 C C . ASN A 1 290 ? 19.679 15.881 -21.712 1.00 77.31 290 ASN A C 1
ATOM 2257 O O . ASN A 1 290 ? 18.547 16.231 -22.015 1.00 77.31 290 ASN A O 1
ATOM 2261 N N . THR A 1 291 ? 20.473 15.236 -22.568 1.00 85.00 291 THR A N 1
ATOM 2262 C CA . THR A 1 291 ? 20.002 14.764 -23.872 1.00 85.00 291 THR A CA 1
ATOM 2263 C C . THR A 1 291 ? 20.723 13.490 -24.258 1.00 85.00 291 THR A C 1
ATOM 2265 O O . THR A 1 291 ? 21.930 13.372 -24.030 1.00 85.00 291 THR A O 1
ATOM 2268 N N . PHE A 1 292 ? 20.014 12.563 -24.890 1.00 87.38 292 PHE A N 1
ATOM 2269 C CA . PHE A 1 292 ? 20.595 11.316 -25.366 1.00 87.38 292 PHE A CA 1
ATOM 2270 C C . PHE A 1 292 ? 20.018 10.886 -26.717 1.00 87.38 292 PHE A C 1
ATOM 2272 O O . PHE A 1 292 ? 19.023 11.415 -27.212 1.00 87.38 292 PHE A O 1
ATOM 2279 N N . ARG A 1 293 ? 20.672 9.891 -27.316 1.00 90.19 293 ARG A N 1
ATOM 2280 C CA . ARG A 1 293 ? 20.192 9.164 -28.493 1.00 90.19 293 ARG A CA 1
ATOM 2281 C C . ARG A 1 293 ? 20.602 7.709 -28.395 1.00 90.19 293 ARG A C 1
ATOM 2283 O O . ARG A 1 293 ? 21.640 7.397 -27.812 1.00 90.19 293 ARG A O 1
ATOM 2290 N N . ILE A 1 294 ? 19.836 6.835 -29.032 1.00 89.06 294 ILE A N 1
ATOM 2291 C CA . ILE A 1 294 ? 20.139 5.406 -29.075 1.00 89.06 294 ILE A CA 1
ATOM 2292 C C . ILE A 1 294 ? 20.581 5.036 -30.482 1.00 89.06 294 ILE A C 1
ATOM 2294 O O . ILE A 1 294 ? 19.849 5.238 -31.450 1.00 89.06 294 ILE A O 1
ATOM 2298 N N . ILE A 1 295 ? 21.792 4.488 -30.584 1.00 89.88 295 ILE A N 1
ATOM 2299 C CA . ILE A 1 295 ? 22.357 3.985 -31.835 1.00 89.88 295 ILE A CA 1
ATOM 2300 C C . ILE A 1 295 ? 22.283 2.462 -31.809 1.00 89.88 295 ILE A C 1
ATOM 2302 O O . ILE A 1 295 ? 22.760 1.815 -30.879 1.00 89.88 295 ILE A O 1
ATOM 2306 N N . THR A 1 296 ? 21.678 1.887 -32.841 1.00 87.12 296 THR A N 1
ATOM 2307 C CA . THR A 1 296 ? 21.503 0.437 -32.966 1.00 87.12 296 THR A CA 1
ATOM 2308 C C . THR A 1 296 ? 22.666 -0.204 -33.713 1.00 87.12 296 THR A C 1
ATOM 2310 O O . THR A 1 296 ? 23.136 0.317 -34.721 1.00 87.12 296 THR A O 1
ATOM 2313 N N . TYR A 1 297 ? 23.098 -1.384 -33.273 1.00 83.06 297 TYR A N 1
ATOM 2314 C CA . TYR A 1 297 ? 24.052 -2.223 -33.999 1.00 83.06 297 TYR A CA 1
ATOM 2315 C C . TYR A 1 297 ? 23.316 -3.403 -34.664 1.00 83.06 297 TYR A C 1
ATOM 2317 O O . TYR A 1 297 ? 22.379 -3.936 -34.064 1.00 83.06 297 TYR A O 1
ATOM 2325 N N . PRO A 1 298 ? 23.685 -3.846 -35.886 1.00 79.44 298 PRO A N 1
ATOM 2326 C CA . PRO A 1 298 ? 24.801 -3.397 -36.734 1.00 79.44 298 PRO A CA 1
ATOM 2327 C C . PRO A 1 298 ? 24.473 -2.244 -37.692 1.00 79.44 298 PRO A C 1
ATOM 2329 O O . PRO A 1 298 ? 25.343 -1.802 -38.434 1.00 79.44 298 PRO A O 1
ATOM 2332 N N . ALA A 1 299 ? 23.224 -1.776 -37.723 1.00 82.75 299 ALA A N 1
ATOM 2333 C CA . ALA A 1 299 ? 22.774 -0.801 -38.717 1.00 82.75 299 ALA A CA 1
ATOM 2334 C C . ALA A 1 299 ? 23.354 0.613 -38.516 1.00 82.75 299 ALA A C 1
ATOM 2336 O O . ALA A 1 299 ? 23.281 1.425 -39.433 1.00 82.75 299 ALA A O 1
ATOM 2337 N N . ASN A 1 300 ? 23.903 0.915 -37.332 1.00 85.94 300 ASN A N 1
ATOM 2338 C CA . ASN A 1 300 ? 24.341 2.247 -36.899 1.00 85.94 300 ASN A CA 1
ATOM 2339 C C . ASN A 1 300 ? 23.260 3.328 -37.081 1.00 85.94 300 ASN A C 1
ATOM 2341 O O . ASN A 1 300 ? 23.563 4.502 -37.287 1.00 85.94 300 ASN A O 1
ATOM 2345 N N . GLY A 1 301 ? 21.989 2.922 -37.015 1.00 86.62 301 GLY A N 1
ATOM 2346 C CA . GLY A 1 301 ? 20.840 3.811 -37.140 1.00 86.62 301 GLY A CA 1
ATOM 2347 C C . GLY A 1 301 ? 20.452 4.408 -35.792 1.00 86.62 301 GLY A C 1
ATOM 2348 O O . GLY A 1 301 ? 20.501 3.709 -34.775 1.00 86.62 301 GLY A O 1
ATOM 2349 N N . ILE A 1 302 ? 20.043 5.678 -35.804 1.00 89.62 302 ILE A N 1
ATOM 2350 C CA . ILE A 1 302 ? 19.427 6.350 -34.654 1.00 89.62 302 ILE A CA 1
ATOM 2351 C C . ILE A 1 302 ? 17.982 5.856 -34.531 1.00 89.62 302 ILE A C 1
ATOM 2353 O O . ILE A 1 302 ? 17.258 5.794 -35.525 1.00 89.62 302 ILE A O 1
ATOM 2357 N N . MET A 1 303 ? 17.581 5.456 -33.327 1.00 86.31 303 MET A N 1
ATOM 2358 C CA . MET A 1 303 ? 16.228 4.976 -33.056 1.00 86.31 303 MET A CA 1
ATOM 2359 C C . MET A 1 303 ? 15.254 6.151 -32.920 1.00 86.31 303 MET A C 1
ATOM 2361 O O . MET A 1 303 ? 15.507 7.070 -32.148 1.00 86.31 303 MET A O 1
ATOM 2365 N N . ASN A 1 304 ? 14.118 6.085 -33.618 1.00 88.00 304 ASN A N 1
ATOM 2366 C CA . ASN A 1 304 ? 12.990 6.974 -33.344 1.00 88.00 304 ASN A CA 1
ATOM 2367 C C . ASN A 1 304 ? 12.296 6.507 -32.068 1.00 88.00 304 ASN A C 1
ATOM 2369 O O . ASN A 1 304 ? 11.920 5.338 -31.963 1.00 88.00 304 ASN A O 1
ATOM 2373 N N . MET A 1 305 ? 12.122 7.418 -31.119 1.00 84.94 305 MET A N 1
ATOM 2374 C CA . MET A 1 305 ? 11.575 7.123 -29.803 1.00 84.94 305 MET A CA 1
ATOM 2375 C C . MET A 1 305 ? 10.351 7.984 -29.511 1.00 84.94 305 MET A C 1
ATOM 2377 O O . MET A 1 305 ? 10.178 9.087 -30.033 1.00 84.94 305 MET A O 1
ATOM 2381 N N . THR A 1 306 ? 9.498 7.441 -28.655 1.00 82.00 306 THR A N 1
ATOM 2382 C CA . THR A 1 306 ? 8.350 8.111 -28.049 1.00 82.00 306 THR A CA 1
ATOM 2383 C C . THR A 1 306 ? 8.539 8.116 -26.544 1.00 82.00 306 THR A C 1
ATOM 2385 O O . THR A 1 306 ? 8.902 7.084 -25.974 1.00 82.00 306 THR A O 1
ATOM 2388 N N . TYR A 1 307 ? 8.272 9.242 -25.895 1.00 78.56 307 TYR A N 1
ATOM 2389 C CA . TYR A 1 307 ? 8.286 9.361 -24.439 1.00 78.56 307 TYR A CA 1
ATOM 2390 C C . TYR A 1 307 ? 7.030 10.085 -23.955 1.00 78.56 307 TYR A C 1
ATOM 2392 O O . TYR A 1 307 ? 6.380 10.787 -24.725 1.00 78.56 307 TYR A O 1
ATOM 2400 N N . ILE A 1 308 ? 6.684 9.890 -22.684 1.00 76.12 308 ILE A N 1
ATOM 2401 C CA . ILE A 1 308 ? 5.626 10.655 -22.020 1.00 76.12 308 ILE A CA 1
ATOM 2402 C C . ILE A 1 308 ? 6.293 11.830 -21.316 1.00 76.12 308 ILE A C 1
ATOM 2404 O O . ILE A 1 308 ? 7.164 11.617 -20.472 1.00 76.12 308 ILE A O 1
ATOM 2408 N N . ASP A 1 309 ? 5.918 13.051 -21.680 1.00 72.25 309 ASP A N 1
ATOM 2409 C CA . ASP A 1 309 ? 6.473 14.251 -21.061 1.00 72.25 309 ASP A CA 1
ATOM 2410 C C . ASP A 1 309 ? 5.914 14.417 -19.633 1.00 72.25 309 ASP A C 1
ATOM 2412 O O . ASP A 1 309 ? 4.697 14.374 -19.441 1.00 72.25 309 ASP A O 1
ATOM 2416 N N . PRO A 1 310 ? 6.766 14.583 -18.607 1.00 64.88 310 PRO A N 1
ATOM 2417 C CA . PRO A 1 310 ? 6.318 14.649 -17.218 1.00 64.88 310 PRO A CA 1
ATOM 2418 C C . PRO A 1 310 ? 5.541 15.931 -16.875 1.00 64.88 310 PRO A C 1
ATOM 2420 O O . PRO A 1 310 ? 4.846 15.952 -15.861 1.00 64.88 310 PRO A O 1
ATOM 2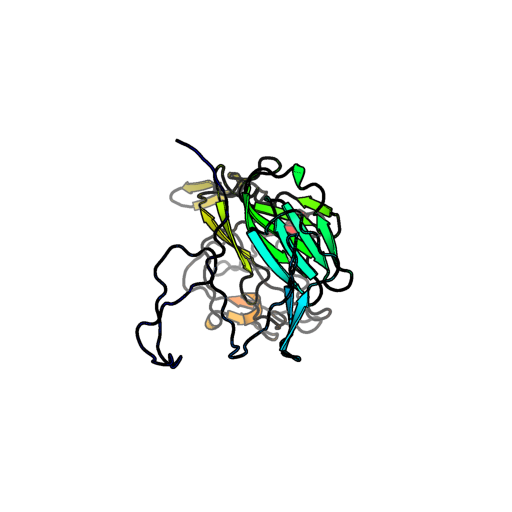423 N N . TYR A 1 311 ? 5.645 16.995 -17.678 1.00 68.38 311 TYR A N 1
ATOM 2424 C CA . TYR A 1 311 ? 4.969 18.269 -17.426 1.00 68.38 311 TYR A CA 1
ATOM 2425 C C . TYR A 1 311 ? 3.520 18.280 -17.916 1.00 68.38 311 TYR A C 1
ATOM 2427 O O . TYR A 1 311 ? 2.666 18.889 -17.273 1.00 68.38 311 TYR A O 1
ATOM 2435 N N . ASP A 1 312 ? 3.241 17.640 -19.055 1.00 76.38 312 ASP A N 1
ATOM 2436 C CA . ASP A 1 312 ? 1.915 17.650 -19.693 1.00 76.38 312 ASP A CA 1
ATOM 2437 C C . ASP A 1 312 ? 1.286 16.255 -19.873 1.00 76.38 312 ASP A C 1
ATOM 2439 O O . ASP A 1 312 ? 0.125 16.146 -20.283 1.00 76.38 312 ASP A O 1
ATOM 2443 N N . LEU A 1 313 ? 2.019 15.194 -19.515 1.00 65.94 313 LEU A N 1
ATOM 2444 C CA . LEU A 1 313 ? 1.626 13.787 -19.624 1.00 65.94 313 LEU A CA 1
ATOM 2445 C C . LEU A 1 313 ? 1.241 13.363 -21.052 1.00 65.94 313 LEU A C 1
ATOM 2447 O O . LEU A 1 313 ? 0.526 12.375 -21.229 1.00 65.94 313 LEU A O 1
ATOM 2451 N N . GLN A 1 314 ? 1.706 14.087 -22.075 1.00 65.38 314 GLN A N 1
ATOM 2452 C CA . GLN A 1 314 ? 1.455 13.762 -23.477 1.00 65.38 314 GLN A CA 1
ATOM 2453 C C . GLN A 1 314 ? 2.595 12.944 -24.084 1.00 65.38 314 GLN A C 1
ATOM 2455 O O . GLN A 1 314 ? 3.763 13.075 -23.712 1.00 65.38 314 GLN A O 1
ATOM 2460 N N . GLU A 1 315 ? 2.252 12.116 -25.071 1.00 78.62 315 GLU A N 1
ATOM 2461 C CA . GLU A 1 315 ? 3.240 11.404 -25.876 1.00 78.62 315 GLU A CA 1
ATOM 2462 C C . GLU A 1 315 ? 3.950 12.375 -26.831 1.00 78.62 315 GLU A C 1
ATOM 2464 O O . GLU A 1 315 ? 3.315 13.075 -27.623 1.00 78.62 315 GLU A O 1
ATOM 2469 N N . LYS A 1 316 ? 5.283 12.412 -26.761 1.00 81.88 316 LYS A N 1
ATOM 2470 C CA . LYS A 1 316 ? 6.155 13.213 -27.625 1.00 81.88 316 LYS A CA 1
ATOM 2471 C C . LYS A 1 316 ? 7.160 12.324 -28.346 1.00 81.88 316 LYS A C 1
ATOM 2473 O O . LYS A 1 316 ? 7.527 11.254 -27.865 1.00 81.88 316 LYS A O 1
ATOM 2478 N N . HIS A 1 317 ? 7.624 12.788 -29.504 1.00 88.69 317 HIS A N 1
ATOM 2479 C CA . HIS A 1 317 ? 8.586 12.078 -30.346 1.00 88.69 317 HIS A CA 1
ATOM 2480 C C . HIS A 1 317 ? 9.970 12.725 -30.278 1.00 88.69 317 HIS A C 1
ATOM 2482 O O . HIS A 1 317 ? 10.084 13.951 -30.240 1.00 88.69 317 HIS A O 1
ATOM 2488 N N . CYS A 1 318 ? 11.019 11.907 -30.316 1.00 86.44 318 CYS A N 1
ATOM 2489 C CA . CYS A 1 318 ? 12.404 12.360 -30.401 1.00 86.44 318 CYS A CA 1
ATOM 2490 C C . CYS A 1 318 ? 13.284 11.317 -31.113 1.00 86.44 318 CYS A C 1
ATOM 2492 O O . CYS A 1 318 ? 12.926 10.141 -31.206 1.00 86.44 318 CYS A O 1
ATOM 2494 N N . ASP A 1 319 ? 14.432 11.748 -31.636 1.00 85.06 319 ASP A N 1
ATOM 2495 C CA . ASP A 1 319 ? 15.391 10.896 -32.346 1.00 85.06 319 ASP A CA 1
ATOM 2496 C C . ASP A 1 319 ? 16.835 11.082 -31.833 1.00 85.06 319 ASP A C 1
ATOM 2498 O O . ASP A 1 319 ? 17.366 10.247 -31.101 1.00 85.06 319 ASP A O 1
ATOM 2502 N N . ALA A 1 320 ? 17.491 12.185 -32.195 1.00 84.06 320 ALA A N 1
ATOM 2503 C CA . ALA A 1 320 ? 18.891 12.477 -31.916 1.00 84.06 320 ALA A CA 1
ATOM 2504 C C . ALA A 1 320 ? 19.104 13.270 -30.616 1.00 84.06 320 ALA A C 1
ATOM 2506 O O . ALA A 1 320 ? 20.230 13.308 -30.120 1.00 84.06 320 ALA A O 1
ATOM 2507 N N . PHE A 1 321 ? 18.047 13.900 -30.097 1.00 86.25 321 PHE A N 1
ATOM 2508 C CA . PHE A 1 321 ? 18.078 14.7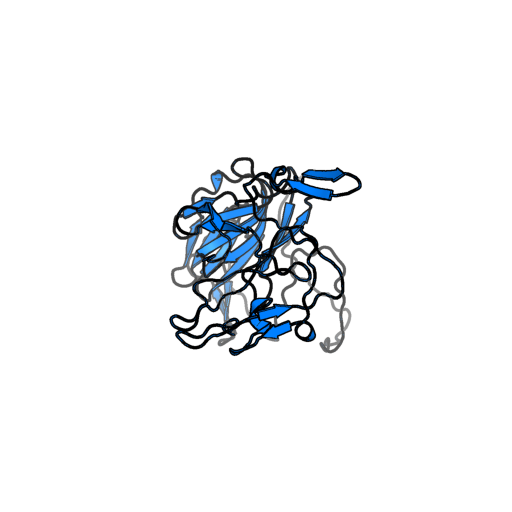65 -28.915 1.00 86.25 321 PHE A CA 1
ATOM 2509 C C . PHE A 1 321 ? 16.861 14.489 -28.027 1.00 86.25 321 PHE A C 1
ATOM 2511 O O . PHE A 1 321 ? 15.950 15.309 -27.922 1.00 86.25 321 PHE A O 1
ATOM 2518 N N . CYS A 1 322 ? 16.814 13.295 -27.444 1.00 84.88 322 CYS A N 1
ATOM 2519 C CA . CYS A 1 322 ? 15.768 12.927 -26.498 1.00 84.88 322 CYS A CA 1
ATOM 2520 C C . CYS A 1 322 ? 16.077 13.494 -25.109 1.00 84.88 322 CYS A C 1
ATOM 2522 O O . CYS A 1 322 ? 17.236 13.377 -24.700 1.00 84.88 322 CYS A O 1
ATOM 2524 N N . PRO A 1 323 ? 15.094 14.121 -24.436 1.00 79.31 323 PRO A N 1
ATOM 2525 C CA . PRO A 1 323 ? 15.275 14.731 -23.121 1.00 79.31 323 PRO A CA 1
ATOM 2526 C C . PRO A 1 323 ? 15.358 13.709 -21.986 1.00 79.31 323 PRO A C 1
ATOM 2528 O O . PRO A 1 323 ? 14.871 12.567 -22.169 1.00 79.31 323 PRO A O 1
#

Foldseek 3Di:
DDDDDDDDDPPPPPPPDPDDDDDDPPDDDDDDDDDLDDDDDPDPDDADDDDDDPADWDWDQDPPPRDIDTQPPQHDPADFSDWDDPDPFWIWTQGPNWIWIAGSPPRDIGTQPPCVQKDDHWQEKDADPVQRKIKTAFQIDHPQAGGIWIARNVVSDIDQDQQSHFDHRWGWNYWDADPLDNDIDTDTDGDGTSNNLQVDFDFPDDPPDTDTDRDPRDPDDPPDDDDQDLVQKDKPDFPQLVCFQPNDRPDFHTWDAAPDDMDIDGHDPDDDDDPDDHTHFGPDPHTTDQWAWDQDPPVRATDWDWDQDPVPRDIDIDTGGHD

Solvent-accessible surface area (backbone atoms only — not comparable to full-atom values): 20714 Å² total; per-residue (Å²): 133,87,80,86,85,90,80,85,83,81,76,72,85,76,80,82,72,85,68,98,67,84,83,71,91,86,63,93,80,84,90,85,79,96,72,95,76,85,82,90,77,95,73,94,74,86,79,88,86,88,76,91,70,92,64,64,69,50,74,46,77,40,90,87,74,77,39,75,43,69,51,69,84,37,78,54,98,56,72,61,82,43,75,50,72,78,52,100,51,35,30,41,31,29,35,92,66,39,55,28,42,36,32,72,85,78,45,45,75,44,68,58,62,75,53,88,64,54,45,65,42,69,59,26,57,42,75,42,79,88,76,42,27,35,38,42,20,6,49,29,40,43,96,96,18,14,13,44,40,36,33,38,62,83,81,53,39,80,40,80,48,90,53,28,35,22,27,86,91,15,30,21,59,40,50,45,72,41,88,99,52,94,49,74,50,80,41,65,50,68,91,48,46,42,44,53,68,52,69,50,71,45,72,46,79,48,105,86,50,80,52,76,54,69,71,90,75,54,96,66,83,83,68,86,80,78,86,79,54,68,89,37,45,51,53,78,52,60,49,52,60,59,20,22,74,62,54,55,92,92,53,64,15,33,32,42,60,82,94,58,87,68,51,76,48,73,64,68,96,63,95,77,81,78,93,73,86,79,75,42,68,24,84,50,97,76,30,50,78,72,60,44,60,51,71,42,85,91,79,70,42,72,44,81,45,75,45,69,40,89,90,78,70,42,83,45,77,35,39,79,67,29,112

pLDDT: mean 72.05, std 20.76, range [21.91, 97.12]

Radius of gyration: 27.87 Å; Cα contacts (8 Å, |Δi|>4): 505; chains: 1; bounding box: 70×52×80 Å

Organism: Pichia kudriavzevii (NCBI:txid4909)

Mean predicted aligned error: 17.94 Å

Secondary structure (DSSP, 8-state):
-----------------SS-----S-S-----S--S--------PPPP-----SS---EEEETTTTEEEEPTT---SS-EEEEEESSSSEEEEEETTEEEEEETTTTEEEEPTTGGG-EEEEEEEEEETTTTEEEEEEEEEETTEEEEEEEETTTTEEE--TT-BB-TT-EEEEEEEPTTSSPEEEEEE-SSBSSGGGG-EEEEEETTEEEEEE-SS---------PPPGGGEEESS-B-GGGGTSPPTT---BB--TT----EEE--SS----S-----B---TTS----B--EETTTTEEPPEEEE-TTT--EEEESSSB-

Sequence (323 aa):
MLLNSLSKIFSAITVMMGSSQSLTIDEDFILIGDYDAVSLYNSTESFNFTYSASDLNVYQLSTTNNSITVLPDTKLPGVPSIWQLINNSTSIMIIDNKPYIYNFQNSSLVQLKNWNNIKGDIKSFYYDEDLKSFYFGGSISFNDTHGIVQYDYQEEQLLSLPFGGFNENSTINSIVQLEGSSDLILAGSFNSIGYVELLNITLNETETNTTSYRNQTGVIDISQSIPILSQDVSASVGENAQDIICPVTGNNGWLLSNGELGTWSASLQTKVRPSKIRLYNSNSENTSVNTFRIITYPANGIMNMTYIDPYDLQEKHCDAFCP